Protein 9BNC (pdb70)

Radius of gyration: 14.78 Å; Cα contacts (8 Å, |Δi|>4): 460; chains: 3; bounding box: 31×36×39 Å

Foldseek 3Di:
DDDFEEDEDAAPVVCVVCVVVHDAQYKYFHNPQGWIWGHHPPDIGTDDDDDDDPPD/DDDFEEAEDAAPVVCVVCVVPGDAQYKYAHNPQRWIWGHHPPDIGTDDDDDDDPDDD/DDDEEEDEDQAPVRCVVCVVVHDFQYWYFHNVLRWIWGDDDVDIDTDDDDDDDPDDD

Organism: Homo sapiens (NCBI:txid9606)

B-factor: mean 21.36, std 13.13, range [5.74, 94.98]

Solvent-accessible surface area: 8032 Å² total; per-residue (Å²): 63,40,74,18,10,1,44,24,9,68,54,56,160,48,0,63,53,80,6,128,109,5,68,75,0,61,1,0,2,0,17,95,122,5,23,2,4,0,42,4,149,115,2,6,43,52,6,53,20,87,78,89,59,113,54,37,44,46,82,17,12,1,49,48,13,66,48,78,160,48,0,82,56,84,6,117,125,4,72,65,0,60,1,0,0,2,18,118,52,6,28,1,1,0,35,1,150,94,4,8,40,50,4,62,21,86,79,138,60,113,79,0,174,62,44,83,20,11,1,38,39,15,66,48,102,99,49,0,82,62,51,13,152,97,9,75,74,0,60,0,0,1,0,25,54,133,10,15,2,3,0,10,7,72,103,5,9,49,56,4,58,27,69,77,126,45,109,129,5,72

InterPro domains:
  IPR008160 Collagen triple helix repeat [PF01391] (932-986)
  IPR008160 Collagen triple helix repeat [PF01391] (1045-1089)
  IPR008160 Collagen triple helix repeat [PF01391] (1195-1243)
  IPR010363 Domain of unknown function DUF959, collagen XVIII, N-terminal [PF06121] (13-192)
  IPR010515 Collagenase NC10/endostatin [PF06482] (1581-1750)
  IPR010515 Collagenase NC10/endostatin [cd00247] (1578-1748)
  IPR013320 Concanavalin A-like lectin/glucanase domain superfamily [SSF49899] (456-652)
  IPR016186 C-type lectin-like/link domain superfamily [G3DSA:3.10.100.10] (1574-1754)
  IPR016187 C-type lectin fold [SSF56436] (1578-1749)
  IPR020067 Frizzled domain [PF01392] (340-438)
  IPR020067 Frizzled domain [PS50038] (329-446)
  IPR020067 Frizzled domain [SM00063] (333-448)
  IPR035523 Collagen alpha-1(XVIII) chain, frizzled domain [cd07455] (330-452)
  IPR036790 Frizzled cysteine-rich domain superfamily [G3DSA:1.10.2000.10] (331-447)
  IPR036790 Frizzled cysteine-rich domain superfamily [SSF63501] (332-446)
  IPR045463 Collagen type XV/XVIII, trimerization domain [PF20010] (1445-1493)
  IPR048287 Thrombospondin-like, N-terminal domain [SM00210] (456-644)
  IPR050149 Collagen superfamily [PTHR24023] (251-1126)

GO terms:
  GO:0042802 identical protein binding (F, IPI)
  GO:0005515 protein binding (F, IPI)
  GO:0005576 extracellular region (C, EXP)
  GO:0005581 collagen trimer (C, TAS)
  GO:0009887 animal organ morphogenesis (P, TAS)
  GO:0007601 visual perception (P, TAS)
  GO:0008285 negative regulation of cell population proliferation (P, TAS)
  GO:0005576 extracellular region (C, TAS)
  GO:0005788 endoplasmic reticulum lumen (C, TAS)
  GO:0031012 extracellular matrix (C, TAS)
  GO:0005576 extracellular region (C, HDA)
  GO:0031012 extracellular matrix (C, HDA)
  GO:0071953 elastic fiber (C, TAS)
  GO:0030938 collagen type XVIII trimer (C, TAS)
  GO:0070062 extracellular exosome (C, HDA)

Structure (mmCIF, N/CA/C/O backbone):
data_9BNC
#
_entry.id   9BNC
#
_cell.length_a   38.360
_cell.length_b   58.078
_cell.length_c   67.268
_cell.angle_alpha   90.00
_cell.angle_beta   90.00
_cell.angle_gamma   90.00
#
_symmetry.space_group_name_H-M   'P 21 21 21'
#
loop_
_entity.id
_entity.type
_entity.pdbx_description
1 polymer 'Collagen alpha-1(XVIII) chain'
2 non-polymer 'SULFATE ION'
3 non-polymer DI(HYDROXYETHYL)ETHER
4 water water
#
loop_
_atom_site.group_PDB
_atom_site.id
_atom_site.type_symbol
_atom_site.label_atom_id
_atom_site.label_alt_id
_atom_site.label_comp_id
_atom_site.label_asym_id
_atom_site.label_entity_id
_atom_site.label_seq_id
_atom_site.pdbx_PDB_ins_code
_atom_site.Cartn_x
_atom_site.Cartn_y
_atom_site.Cartn_z
_atom_site.occupancy
_atom_site.B_iso_or_equiv
_atom_site.auth_seq_id
_atom_site.auth_comp_id
_atom_site.auth_asym_id
_atom_site.auth_atom_id
_atom_site.pdbx_PDB_model_num
ATOM 1 N N . GLY A 1 1 ? 24.455 7.984 3.599 1.00 35.13 -2 GLY A N 1
ATOM 2 C CA . GLY A 1 1 ? 23.198 8.223 4.384 1.00 41.80 -2 GLY A CA 1
ATOM 3 C C . GLY A 1 1 ? 23.081 9.636 4.940 1.00 43.52 -2 GLY A C 1
ATOM 4 O O . GLY A 1 1 ? 23.835 10.024 5.829 1.00 37.83 -2 GLY A O 1
ATOM 10 N N . GLY A 1 2 ? 22.128 10.403 4.408 1.00 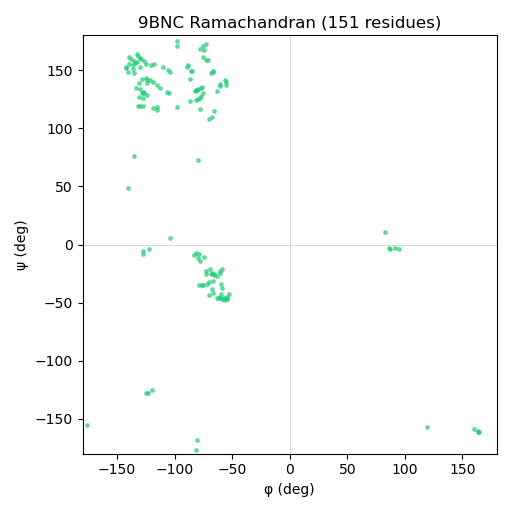22.47 -1 GLY A N 1
ATOM 11 C CA . GLY A 1 2 ? 21.934 11.789 4.794 1.00 14.95 -1 GLY A CA 1
ATOM 12 C C . GLY A 1 2 ? 21.143 11.934 6.075 1.00 13.10 -1 GLY A C 1
ATOM 13 O O . GLY A 1 2 ? 20.786 10.959 6.739 1.00 12.74 -1 GLY A O 1
ATOM 17 N N . SER A 1 3 ? 20.875 13.190 6.435 1.00 11.51 0 SER A N 1
ATOM 18 C CA A SER A 1 3 ? 20.145 13.528 7.651 0.57 11.74 0 SER A CA 1
ATOM 19 C CA B SER A 1 3 ? 20.127 13.505 7.644 0.43 12.15 0 SER A CA 1
ATOM 20 C C . SER A 1 3 ? 18.998 14.464 7.311 1.00 11.59 0 SER A C 1
ATOM 21 O O . SER A 1 3 ? 19.057 15.231 6.337 1.00 11.46 0 SER A O 1
ATOM 36 N N . SER A 1 4 ? 17.950 14.406 8.123 1.00 10.31 1 SER A N 1
ATOM 37 C CA . SER A 1 4 ? 16.810 15.309 7.999 1.00 10.36 1 SER A CA 1
ATOM 38 C C . SER A 1 4 ? 16.617 15.987 9.349 1.00 9.98 1 SER A C 1
ATOM 39 O O . SER A 1 4 ? 17.556 16.553 9.917 1.00 12.40 1 SER A O 1
ATOM 47 N N . GLY A 1 5 ? 15.418 15.950 9.905 1.00 10.55 2 GLY A N 1
ATOM 48 C CA . GLY A 1 5 ? 15.139 16.671 11.137 1.00 11.80 2 GLY A CA 1
ATOM 49 C C . GLY A 1 5 ? 13.637 16.785 11.347 1.00 9.80 2 GLY A C 1
ATOM 50 O O . GLY A 1 5 ? 12.869 16.027 10.764 1.00 9.94 2 GLY A O 1
ATOM 54 N N . VAL A 1 6 ? 13.248 17.733 12.192 1.00 10.42 3 VAL A N 1
ATOM 55 C CA . VAL A 1 6 ? 11.851 17.957 12.589 1.00 8.45 3 VAL A CA 1
ATOM 56 C C . VAL A 1 6 ? 11.542 19.441 12.438 1.00 11.61 3 VAL A C 1
ATOM 57 O O . VAL A 1 6 ? 12.273 20.283 12.971 1.00 11.21 3 VAL A O 1
ATOM 70 N N . ARG A 1 7 ? 10.477 19.753 11.717 1.00 9.75 4 ARG A N 1
ATOM 71 C CA A ARG A 1 7 ? 9.981 21.109 11.553 0.77 9.44 4 ARG A CA 1
ATOM 72 C CA B ARG A 1 7 ? 9.989 21.113 11.563 0.23 9.65 4 ARG A CA 1
ATOM 73 C C . ARG A 1 7 ? 8.744 21.304 12.420 1.00 11.17 4 ARG A C 1
ATOM 74 O O . ARG A 1 7 ? 7.958 20.377 12.593 1.00 12.01 4 ARG A O 1
ATOM 113 N N . LEU A 1 8 ? 8.568 22.520 12.953 1.00 10.98 5 LEU A N 1
ATOM 114 C CA . LEU A 1 8 ? 7.513 22.795 13.916 1.00 11.67 5 LEU A CA 1
ATOM 115 C C . LEU A 1 8 ? 6.660 23.997 13.545 1.00 9.61 5 LEU A C 1
ATOM 116 O O . LEU A 1 8 ? 7.154 25.005 13.026 1.00 12.14 5 LEU A O 1
ATOM 120 N N . TRP A 1 9 ? 5.368 23.872 13.832 1.00 8.84 6 TRP A N 1
ATOM 121 C CA . TRP A 1 9 ? 4.415 24.963 13.767 1.00 8.40 6 TRP A CA 1
ATOM 122 C C . TRP A 1 9 ? 3.520 24.918 14.994 1.00 8.68 6 TRP A C 1
ATOM 123 O O . TRP A 1 9 ? 3.218 23.860 15.526 1.00 10.02 6 TRP A O 1
ATOM 144 N N . ALA A 1 10 ? 3.042 26.102 15.395 1.00 11.87 7 ALA A N 1
ATOM 145 C CA . ALA A 1 10 ? 2.138 26.170 16.525 1.00 10.32 7 ALA A CA 1
ATOM 146 C C . ALA A 1 10 ? 0.722 25.775 16.146 1.00 11.60 7 ALA A C 1
ATOM 147 O O . ALA A 1 10 ? 0.017 25.179 16.951 1.00 13.78 7 ALA A O 1
ATOM 154 N N . THR A 1 11 ? 0.293 26.100 14.939 1.00 10.73 8 THR A N 1
ATOM 155 C CA . THR A 1 11 ? -1.075 25.890 14.533 1.00 10.66 8 THR A CA 1
ATOM 156 C C . THR A 1 11 ? -1.121 25.171 13.198 1.00 9.46 8 THR A C 1
ATOM 157 O O . THR A 1 11 ? -0.189 25.241 12.394 1.00 9.87 8 THR A O 1
ATOM 168 N N . ARG A 1 12 ? -2.212 24.448 13.012 1.00 8.14 9 ARG A N 1
ATOM 169 C CA A ARG A 1 12 ? -2.477 23.803 11.730 0.59 7.46 9 ARG A CA 1
ATOM 170 C CA B ARG A 1 12 ? -2.463 23.801 11.730 0.41 7.34 9 ARG A CA 1
ATOM 171 C C . ARG A 1 12 ? -2.592 24.827 10.610 1.00 9.54 9 ARG A C 1
ATOM 172 O O . ARG A 1 12 ? -2.105 24.601 9.492 1.00 10.28 9 ARG A O 1
ATOM 213 N N . GLN A 1 13 ? -3.244 25.958 10.884 1.00 10.71 10 GLN A N 1
ATOM 214 C CA . GLN A 1 13 ? -3.424 27.030 9.907 1.00 12.54 10 GLN A CA 1
ATOM 215 C C . GLN A 1 13 ? -2.089 27.489 9.348 1.00 10.51 10 GLN A C 1
ATOM 216 O O . GLN A 1 13 ? -1.910 27.570 8.124 1.00 14.51 10 GLN A O 1
ATOM 230 N N . ALA A 1 14 ? -1.119 27.717 10.229 1.00 10.23 11 ALA A N 1
ATOM 231 C CA . ALA A 1 14 ? 0.196 28.157 9.786 1.00 11.13 11 ALA A CA 1
ATOM 232 C C . ALA A 1 14 ? 0.937 27.049 9.053 1.00 9.43 11 ALA A C 1
ATOM 233 O O . ALA A 1 14 ? 1.548 27.297 8.007 1.00 11.11 11 ALA A O 1
ATOM 240 N N . MET A 1 15 ? 0.885 25.832 9.583 1.00 8.10 12 MET A N 1
ATOM 241 C CA . MET A 1 15 ? 1.539 24.703 8.936 1.00 8.30 12 MET A CA 1
ATOM 242 C C . MET A 1 15 ? 1.083 24.536 7.492 1.00 8.36 12 MET A C 1
ATOM 243 O O . MET A 1 15 ? 1.907 24.309 6.598 1.00 8.72 12 MET A O 1
ATOM 257 N N . LEU A 1 16 ? -0.218 24.618 7.238 1.00 8.71 13 LEU A N 1
ATOM 258 C CA . LEU A 1 16 ? -0.721 24.309 5.905 1.00 10.17 13 LEU A CA 1
ATOM 259 C C . LEU A 1 16 ? -0.242 25.302 4.879 1.00 11.71 13 LEU A C 1
ATOM 260 O O . LEU A 1 16 ? -0.130 24.946 3.698 1.00 13.78 13 LEU A O 1
ATOM 276 N N . GLY A 1 17 ? 0.075 26.528 5.286 1.00 10.03 14 GLY A N 1
ATOM 277 C CA . GLY A 1 17 ? 0.580 27.521 4.351 1.00 12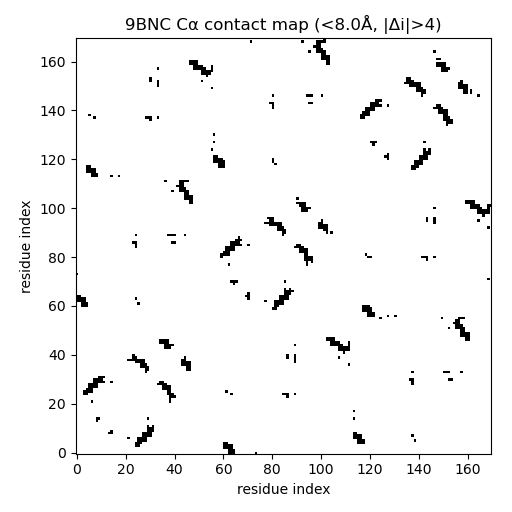.69 14 GLY A CA 1
ATOM 278 C C . GLY A 1 17 ? 2.032 27.362 3.988 1.00 12.27 14 GLY A C 1
ATOM 279 O O . GLY A 1 17 ? 2.469 27.931 2.975 1.00 14.59 14 GLY A O 1
ATOM 283 N N . GLN A 1 18 ? 2.778 26.545 4.749 1.00 9.75 15 GLN A N 1
ATOM 284 C CA . GLN A 1 18 ? 4.217 26.435 4.579 1.00 11.31 15 GLN A CA 1
ATOM 285 C C . GLN A 1 18 ? 4.711 25.008 4.409 1.00 10.52 15 GLN A C 1
ATOM 286 O O . GLN A 1 18 ? 5.907 24.800 4.126 1.00 10.93 15 GLN A O 1
ATOM 300 N N . VAL A 1 19 ? 3.849 24.010 4.540 1.00 10.47 16 VAL A N 1
ATOM 301 C CA . VAL A 1 19 ? 4.333 22.637 4.631 1.00 12.21 16 VAL A CA 1
ATOM 302 C C . VAL A 1 19 ? 4.912 22.167 3.311 1.00 11.47 16 VAL A C 1
ATOM 303 O O . VAL A 1 19 ? 5.705 21.221 3.308 1.00 11.84 16 VAL A O 1
ATOM 316 N N . HIS A 1 20 ? 4.551 22.807 2.204 1.00 12.18 17 HIS A N 1
ATOM 317 C CA . HIS A 1 20 ? 5.125 22.508 0.897 1.00 15.03 17 HIS A CA 1
ATOM 318 C C . HIS A 1 20 ? 6.638 22.701 0.884 1.00 16.23 17 HIS A C 1
ATOM 319 O O . HIS A 1 20 ? 7.323 22.186 -0.017 1.00 20.69 17 HIS A O 1
ATOM 333 N N . GLU A 1 21 ? 7.174 23.468 1.795 1.00 13.84 18 GLU A N 1
ATOM 334 C CA . GLU A 1 21 ? 8.614 23.689 1.814 1.00 14.92 18 GLU A CA 1
ATOM 335 C C . GLU A 1 21 ? 9.371 22.570 2.519 1.00 11.87 18 GLU A C 1
ATOM 336 O O . GLU A 1 21 ? 10.600 22.522 2.420 1.00 15.07 18 GLU A O 1
ATOM 348 N N . VAL A 1 22 ? 8.699 21.645 3.170 1.00 9.83 19 VAL A N 1
ATOM 349 C CA . VAL A 1 22 ? 9.396 20.666 4.007 1.00 9.64 19 VAL A CA 1
ATOM 350 C C . VAL A 1 22 ? 10.023 19.609 3.107 1.00 9.15 19 VAL A C 1
ATOM 351 O O . VAL A 1 22 ? 9.306 19.009 2.284 1.00 10.14 19 VAL A O 1
ATOM 364 N N . PRO A 1 23 ? 11.322 19.328 3.247 1.00 7.69 20 PRO A N 1
ATOM 365 C CA . PRO A 1 23 ? 11.937 18.309 2.393 1.00 8.58 20 PRO A CA 1
ATOM 366 C C . PRO A 1 23 ? 11.518 16.892 2.755 1.00 8.58 20 PRO A C 1
ATOM 367 O O . PRO A 1 23 ? 11.063 16.587 3.862 1.00 8.72 20 PRO A O 1
ATOM 378 N N . GLU A 1 24 ? 11.685 16.006 1.782 1.00 10.26 21 GLU A N 1
ATOM 379 C CA . GLU A 1 24 ? 11.395 14.600 1.980 1.00 8.52 21 GLU A CA 1
ATOM 380 C C . GLU A 1 24 ? 12.177 14.047 3.162 1.00 8.81 21 GLU A C 1
ATOM 381 O O . GLU A 1 24 ? 13.368 14.316 3.336 1.00 8.32 21 GLU A O 1
ATOM 393 N N . GLY A 1 25 ? 11.518 13.242 3.969 1.00 7.77 22 GLY A N 1
ATOM 394 C CA . GLY A 1 25 ? 12.153 12.591 5.086 1.00 7.46 22 GLY A CA 1
ATOM 395 C C . GLY A 1 25 ? 12.192 13.388 6.371 1.00 8.03 22 GLY A C 1
ATOM 396 O O . GLY A 1 25 ? 12.679 12.876 7.381 1.00 10.05 22 GLY A O 1
ATOM 400 N N . TRP A 1 26 ? 11.713 14.631 6.353 1.00 8.71 23 TRP A N 1
ATOM 401 C CA . TRP A 1 26 ? 11.589 15.418 7.565 1.00 9.40 23 TRP A CA 1
ATOM 402 C C . TRP A 1 26 ? 10.281 15.112 8.262 1.00 7.70 23 TRP A C 1
ATOM 403 O O . TRP A 1 26 ? 9.266 14.791 7.636 1.00 9.11 23 TRP A O 1
ATOM 424 N N . LEU A 1 27 ? 10.317 15.233 9.568 1.00 7.68 24 LEU A N 1
ATOM 425 C CA . LEU A 1 27 ? 9.125 15.184 10.415 1.00 7.73 24 LEU A CA 1
ATOM 426 C C . LEU A 1 27 ? 8.535 16.584 10.563 1.00 8.38 24 LEU A C 1
ATOM 427 O O . LEU A 1 27 ? 9.230 17.600 10.435 1.00 9.28 24 LEU A O 1
ATOM 443 N N . ILE A 1 28 ? 7.223 16.614 10.824 1.00 8.57 25 ILE A N 1
ATOM 444 C CA . ILE A 1 28 ? 6.389 17.817 10.917 1.00 8.00 25 ILE A CA 1
ATOM 445 C C . ILE A 1 28 ? 5.571 17.721 12.186 1.00 6.98 25 ILE A C 1
ATOM 446 O O . ILE A 1 28 ? 4.795 16.777 12.362 1.00 9.17 25 ILE A O 1
ATOM 462 N N . PHE A 1 29 ? 5.763 18.682 13.081 1.00 9.23 26 PHE A N 1
ATOM 463 C CA . PHE A 1 29 ? 5.010 18.747 14.326 1.00 7.45 26 PHE A CA 1
ATOM 464 C C . PHE A 1 29 ? 4.102 19.950 14.329 1.00 8.73 26 PHE A C 1
ATOM 465 O O . PHE A 1 29 ? 4.521 21.043 13.979 1.00 9.45 26 PHE A O 1
ATOM 482 N N . VAL A 1 30 ? 2.864 19.729 14.739 1.00 9.16 27 VAL A N 1
ATOM 483 C CA . VAL A 1 30 ? 1.884 20.794 14.907 1.00 9.32 27 VAL A CA 1
ATOM 484 C C . VAL A 1 30 ? 1.473 20.816 16.371 1.00 8.68 27 VAL A C 1
ATOM 485 O O . VAL A 1 30 ? 0.896 19.844 16.864 1.00 10.90 27 VAL A O 1
ATOM 498 N N . ALA A 1 31 ? 1.758 21.929 17.054 1.00 10.64 28 ALA A N 1
ATOM 499 C CA . ALA A 1 31 ? 1.646 21.960 18.511 1.00 12.07 28 ALA A CA 1
ATOM 500 C C . ALA A 1 31 ? 0.214 21.943 19.045 1.00 12.26 28 ALA A C 1
ATOM 501 O O . ALA A 1 31 ? -0.047 21.314 20.070 1.00 15.48 28 ALA A O 1
ATOM 508 N N . GLU A 1 32 ? -0.740 22.568 18.350 1.00 12.08 29 GLU A N 1
ATOM 509 C CA . GLU A 1 32 ? -2.041 22.798 18.983 1.00 11.91 29 GLU A CA 1
ATOM 510 C C . GLU A 1 32 ? -2.717 21.511 19.431 1.00 17.96 29 GLU A C 1
ATOM 511 O O . GLU A 1 32 ? -3.351 21.484 20.500 1.00 19.64 29 GLU A O 1
ATOM 523 N N . GLN A 1 33 ? -2.596 20.429 18.663 1.00 15.44 30 GLN A N 1
ATOM 524 C CA . GLN A 1 33 ? -3.158 19.141 19.059 1.00 20.07 30 GLN A CA 1
ATOM 525 C C . GLN A 1 33 ? -2.082 18.065 19.127 1.00 14.54 30 GLN A C 1
ATOM 526 O O . GLN A 1 33 ? -2.398 16.869 19.075 1.00 20.25 30 GLN A O 1
ATOM 540 N N A CYS A 1 34 ? -0.818 18.498 19.208 0.51 16.33 31 CYS A N 1
ATOM 541 N N B CYS A 1 34 ? -0.824 18.447 19.269 0.49 16.42 31 CYS A N 1
ATOM 542 C CA A CYS A 1 34 ? 0.365 17.653 19.410 0.51 14.98 31 CYS A CA 1
ATOM 543 C CA B CYS A 1 34 ? 0.249 17.475 19.406 0.49 12.98 31 CYS A CA 1
ATOM 544 C C A CYS A 1 34 ? 0.416 16.498 18.403 0.51 14.04 31 CYS A C 1
ATOM 545 C C B CYS A 1 34 ? 0.151 16.408 18.320 0.49 14.94 31 CYS A C 1
ATOM 546 O O A CYS A 1 34 ? 0.528 15.329 18.773 0.51 13.20 31 CYS A O 1
ATOM 547 O O B CYS A 1 34 ? -0.167 15.239 18.549 0.49 14.22 31 CYS A O 1
ATOM 560 N N . GLU A 1 35 ? 0.355 16.860 17.104 1.00 12.28 32 GLU A N 1
ATOM 561 C CA . GLU A 1 35 ? 0.370 15.928 15.989 1.00 13.02 32 GLU A CA 1
ATOM 562 C C . GLU A 1 35 ? 1.734 15.889 15.317 1.00 10.43 32 GLU A C 1
ATOM 563 O O . GLU A 1 35 ? 2.458 16.892 15.259 1.00 11.56 32 GLU A O 1
ATOM 575 N N . LEU A 1 36 ? 2.069 14.719 14.796 1.00 8.78 33 LEU A N 1
ATOM 576 C CA . LEU A 1 36 ? 3.345 14.475 14.142 1.00 8.62 33 LEU A CA 1
ATOM 577 C C . LEU A 1 36 ? 3.116 13.753 12.831 1.00 7.22 33 LEU A C 1
ATOM 578 O O . LEU A 1 36 ? 2.369 12.765 12.773 1.00 8.93 33 LEU A O 1
ATOM 594 N N . TYR A 1 37 ? 3.802 14.214 11.777 1.00 7.73 34 TYR A N 1
ATOM 595 C CA . TYR A 1 37 ? 3.757 13.602 10.470 1.00 6.31 34 TYR A CA 1
ATOM 596 C C . TYR A 1 37 ? 5.166 13.437 9.940 1.00 8.22 34 TYR A C 1
ATOM 597 O O . TYR A 1 37 ? 6.116 14.059 10.438 1.00 9.28 34 TYR A O 1
ATOM 615 N N . VAL A 1 38 ? 5.314 12.615 8.917 1.00 8.58 35 VAL A N 1
ATOM 616 C CA . VAL A 1 38 ? 6.549 12.547 8.143 1.00 7.51 35 VAL A CA 1
ATOM 617 C C . VAL A 1 38 ? 6.246 12.849 6.688 1.00 8.36 35 VAL A C 1
ATOM 618 O O . VAL A 1 38 ? 5.203 12.465 6.160 1.00 8.26 35 VAL A O 1
ATOM 631 N N . ARG A 1 39 ? 7.151 13.579 6.044 1.00 7.64 36 ARG A N 1
ATOM 632 C CA A ARG A 1 39 ? 7.048 13.930 4.636 0.48 8.64 36 ARG A CA 1
ATOM 633 C CA B ARG A 1 39 ? 6.992 13.907 4.632 0.52 8.64 36 ARG A CA 1
ATOM 634 C C . ARG A 1 39 ? 7.584 12.812 3.751 1.00 8.18 36 ARG A C 1
ATOM 635 O O . ARG A 1 39 ? 8.767 12.454 3.855 1.00 9.78 36 ARG A O 1
ATOM 676 N N . CYS A 1 40 ? 6.750 12.296 2.864 1.00 8.90 37 CYS A N 1
ATOM 677 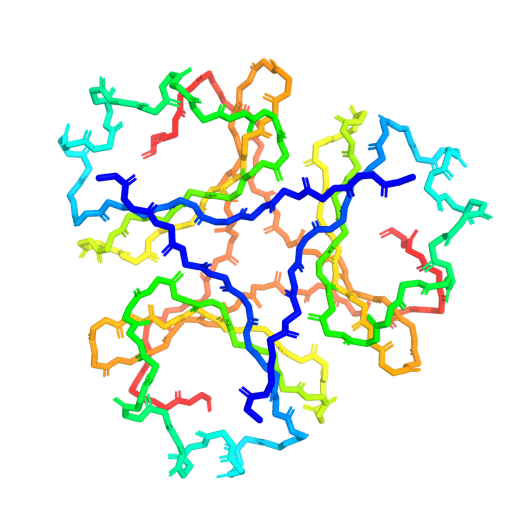C CA . CYS A 1 40 ? 7.138 11.303 1.867 1.00 9.81 37 CYS A CA 1
ATOM 678 C C . CYS A 1 40 ? 7.412 11.978 0.535 1.00 9.00 37 CYS A C 1
ATOM 679 O O . CYS A 1 40 ? 7.157 13.157 0.354 1.00 10.76 37 CYS A O 1
ATOM 686 N N . GLN A 1 41 ? 7.871 11.175 -0.425 1.00 10.02 38 GLN A N 1
ATOM 687 C CA . GLN A 1 41 ? 8.137 11.668 -1.775 1.00 11.32 38 GLN A CA 1
ATOM 688 C C . GLN A 1 41 ? 6.938 12.399 -2.373 1.00 11.40 38 GLN A C 1
ATOM 689 O O . GLN A 1 41 ? 7.093 13.461 -2.985 1.00 15.50 38 GLN A O 1
ATOM 703 N N . ASN A 1 42 ? 5.736 11.858 -2.195 1.00 12.26 39 ASN A N 1
ATOM 704 C CA . ASN A 1 42 ? 4.530 12.474 -2.772 1.00 10.79 39 ASN A CA 1
ATOM 705 C C . ASN A 1 42 ? 3.357 12.402 -1.807 1.00 12.52 39 ASN A C 1
ATOM 706 O O . ASN A 1 42 ? 2.246 12.018 -2.173 1.00 15.25 39 ASN A O 1
ATOM 717 N N . GLY A 1 43 ? 3.587 12.786 -0.569 1.00 12.26 40 GLY A N 1
ATOM 718 C CA . GLY A 1 43 ? 2.512 12.872 0.399 1.00 9.59 40 GLY A CA 1
ATOM 719 C C . GLY A 1 43 ? 3.079 12.857 1.798 1.00 8.64 40 GLY A C 1
ATOM 720 O O . GLY A 1 43 ? 4.220 13.252 2.019 1.00 9.79 40 GLY A O 1
ATOM 724 N N . PHE A 1 44 ? 2.221 12.490 2.737 1.00 7.41 41 PHE A N 1
ATOM 725 C CA . PHE A 1 44 ? 2.488 12.621 4.151 1.00 6.96 41 PHE A CA 1
ATOM 726 C C . PHE A 1 44 ? 1.956 11.388 4.852 1.00 7.76 41 PHE A C 1
ATOM 727 O O . PHE A 1 44 ? 0.910 10.852 4.455 1.00 7.90 41 PHE A O 1
ATOM 744 N N . ARG A 1 45 ? 2.604 10.983 5.951 1.00 7.31 42 ARG A N 1
ATOM 745 C CA . ARG A 1 45 ? 2.081 9.925 6.820 1.00 7.48 42 ARG A CA 1
ATOM 746 C C . ARG A 1 45 ? 2.016 10.417 8.248 1.00 8.23 42 ARG A C 1
ATOM 747 O O . ARG A 1 45 ? 3.000 10.966 8.758 1.00 8.66 42 ARG A O 1
ATOM 768 N N . LYS A 1 46 ? 0.889 10.234 8.902 1.00 6.92 43 LYS A N 1
ATOM 769 C CA . LYS A 1 46 ? 0.711 10.637 10.281 1.00 7.41 43 LYS A CA 1
ATOM 770 C C . LYS A 1 46 ? 1.280 9.592 11.227 1.00 7.35 43 LYS A C 1
ATOM 771 O O . LYS A 1 46 ? 1.020 8.399 11.069 1.00 9.53 43 LYS A O 1
ATOM 790 N N . VAL A 1 47 ? 2.066 10.029 12.191 1.00 7.75 44 VAL A N 1
ATOM 791 C CA . VAL A 1 47 ? 2.616 9.139 13.208 1.00 8.16 44 VAL A CA 1
ATOM 792 C C . VAL A 1 47 ? 1.521 8.830 14.216 1.00 10.09 44 VAL A C 1
ATOM 793 O O . VAL A 1 47 ? 0.808 9.727 14.679 1.00 10.83 44 VAL A O 1
ATOM 806 N N . GLN A 1 48 ? 1.390 7.564 14.569 1.00 9.35 45 GLN A N 1
ATOM 807 C CA . GLN A 1 48 ? 0.409 7.137 15.557 1.00 9.07 45 GLN A CA 1
ATOM 808 C C . GLN A 1 48 ? 0.934 7.368 16.965 1.00 10.23 45 GLN A C 1
ATOM 809 O O . GLN A 1 48 ? 2.039 6.931 17.303 1.00 10.51 45 GLN A O 1
ATOM 823 N N . LEU A 1 49 ? 0.158 8.112 17.754 1.00 12.14 46 LEU A N 1
ATOM 824 C CA . LEU A 1 49 ? 0.529 8.552 19.089 1.00 11.59 46 LEU A CA 1
ATOM 825 C C . LEU A 1 49 ? -0.526 8.116 20.088 1.00 18.75 46 LEU A C 1
ATOM 826 O O . LEU A 1 49 ? -1.724 8.091 19.763 1.00 21.07 46 LEU A O 1
ATOM 842 N N . GLU A 1 50 ? -0.088 7.749 21.286 1.00 16.51 47 GLU A N 1
ATOM 843 C CA . GLU A 1 50 ? -1.013 7.523 22.399 1.00 18.73 47 GLU A CA 1
ATOM 844 C C . GLU A 1 50 ? -1.500 8.864 22.939 1.00 18.44 47 GLU A C 1
ATOM 845 O O . GLU A 1 50 ? -1.003 9.938 22.592 1.00 20.08 47 GLU A O 1
ATOM 857 N N . ALA A 1 51 ? -2.491 8.804 23.834 1.00 22.25 48 ALA A N 1
ATOM 858 C CA . ALA A 1 51 ? -3.101 10.013 24.353 1.00 28.89 48 ALA A CA 1
ATOM 859 C C . ALA A 1 51 ? -2.112 10.805 25.203 1.00 20.47 48 ALA A C 1
ATOM 860 O O . ALA A 1 51 ? -1.231 10.242 25.861 1.00 21.33 48 ALA A O 1
ATOM 867 N N . ARG A 1 52 ? -2.277 12.121 25.188 1.00 20.98 49 ARG A N 1
ATOM 868 C CA . ARG A 1 52 ? -1.413 13.013 25.944 1.00 22.17 49 ARG A CA 1
ATOM 869 C C . ARG A 1 52 ? -1.487 12.716 27.438 1.00 26.31 49 ARG A C 1
ATOM 870 O O . ARG A 1 52 ? -2.565 12.486 27.994 1.00 26.30 49 ARG A O 1
ATOM 882 N N . THR A 1 53 ? -0.322 12.699 28.088 1.00 23.67 50 THR A N 1
ATOM 883 C CA . THR A 1 53 ? -0.222 12.514 29.530 1.00 27.57 50 THR A CA 1
ATOM 884 C C . THR A 1 53 ? 0.780 13.508 30.097 1.00 41.53 50 THR A C 1
ATOM 885 O O . THR A 1 53 ? 1.677 13.968 29.376 1.00 32.91 50 THR A O 1
ATOM 896 N N . PRO A 1 54 ? 0.653 13.863 31.378 1.00 30.69 51 PRO A N 1
ATOM 897 C CA . PRO A 1 54 ? 1.638 14.779 31.975 1.00 31.77 51 PRO A CA 1
ATOM 898 C C . PRO A 1 54 ? 2.990 14.123 32.223 1.00 20.71 51 PRO A C 1
ATOM 899 O O . PRO A 1 54 ? 4.006 14.825 32.266 1.00 30.10 51 PRO A O 1
ATOM 910 N N . LEU A 1 55 ? 3.024 12.809 32.398 1.00 36.34 52 LEU A N 1
ATOM 911 C CA . LEU A 1 55 ? 4.227 12.041 32.671 1.00 48.02 52 LEU A CA 1
ATOM 912 C C . LEU A 1 55 ? 4.338 10.922 31.651 1.00 49.06 52 LEU A C 1
ATOM 913 O O . LEU A 1 55 ? 3.336 10.507 31.060 1.00 45.66 52 LEU A O 1
ATOM 917 N N . PRO A 1 56 ? 5.552 10.396 31.429 1.00 59.95 53 PRO A N 1
ATOM 918 C CA . PRO A 1 56 ? 5.743 9.340 30.430 1.00 56.92 53 PRO A CA 1
ATOM 919 C C . PRO A 1 56 ? 5.194 7.984 30.867 1.00 36.90 53 PRO A C 1
ATOM 920 O O . PRO A 1 56 ? 5.423 7.584 32.009 1.00 39.44 53 PRO A O 1
ATOM 923 N N . GLY B 1 1 ? 20.875 13.887 28.050 1.00 29.37 -2 GLY B N 1
ATOM 924 C CA . GLY B 1 1 ? 20.141 15.024 27.425 1.00 45.82 -2 GLY B CA 1
ATOM 925 C C . GLY B 1 1 ? 20.717 15.434 26.082 1.00 47.01 -2 GLY B C 1
ATOM 926 O O . GLY B 1 1 ? 20.412 16.510 25.565 1.00 51.52 -2 GLY B O 1
ATOM 932 N N . GLY B 1 2 ? 21.541 14.561 25.504 1.00 21.13 -1 GLY B N 1
ATOM 933 C CA . GLY B 1 2 ? 22.178 14.864 24.240 1.00 21.95 -1 GLY B CA 1
ATOM 934 C C . GLY B 1 2 ? 21.221 14.673 23.090 1.00 20.67 -1 GLY B C 1
ATOM 935 O O . GLY B 1 2 ? 20.142 14.101 23.212 1.00 33.33 -1 GLY B O 1
ATOM 939 N N . SER B 1 3 ? 21.625 15.158 21.932 1.00 19.34 0 SER B N 1
ATOM 940 C CA . SER B 1 3 ? 20.716 15.190 20.795 1.00 18.84 0 SER B CA 1
ATOM 941 C C . SER B 1 3 ? 21.099 14.099 19.806 1.00 17.54 0 SER B C 1
ATOM 942 O O . SER B 1 3 ? 22.263 13.707 19.701 1.00 18.62 0 SER B O 1
ATOM 950 N N . SER B 1 4 ? 20.107 13.600 19.088 1.00 12.93 1 SER B N 1
ATOM 951 C CA . SER B 1 4 ? 20.342 12.679 17.988 1.00 11.98 1 SER B CA 1
ATOM 952 C C . SER B 1 4 ? 19.795 13.361 16.746 1.00 11.84 1 SER B C 1
ATOM 953 O O . SER B 1 4 ? 20.160 14.503 16.447 1.00 14.21 1 SER B O 1
ATOM 961 N N . GLY B 1 5 ? 18.908 12.706 16.023 1.00 12.61 2 GLY B N 1
ATOM 962 C CA . GLY B 1 5 ? 18.431 13.260 14.766 1.00 10.93 2 GLY B CA 1
ATOM 963 C C . GLY B 1 5 ? 17.755 12.165 13.970 1.00 11.86 2 GLY B C 1
ATOM 964 O O . GLY B 1 5 ? 17.338 11.142 14.524 1.00 10.77 2 GLY B O 1
ATOM 968 N N . VAL B 1 6 ? 17.638 12.407 12.680 1.00 9.91 3 VAL B N 1
ATOM 969 C CA . VAL B 1 6 ? 16.989 11.511 11.737 1.00 10.16 3 VAL B CA 1
ATOM 970 C C . VAL B 1 6 ? 17.939 11.254 10.579 1.00 9.44 3 VAL B C 1
ATOM 971 O O . VAL B 1 6 ? 18.417 12.222 9.958 1.00 11.54 3 VAL B O 1
ATOM 984 N N . ARG B 1 7 ? 18.201 9.997 10.281 1.00 9.64 4 ARG B N 1
ATOM 985 C CA . ARG B 1 7 ? 19.008 9.568 9.144 1.00 10.89 4 ARG B CA 1
ATOM 986 C C . ARG B 1 7 ? 18.081 9.036 8.068 1.00 13.14 4 ARG B C 1
ATOM 987 O O . ARG B 1 7 ? 17.046 8.451 8.374 1.00 14.94 4 ARG B O 1
ATOM 1008 N N . LEU B 1 8 ? 18.467 9.198 6.814 1.00 10.56 5 LEU B N 1
ATOM 1009 C CA . LEU B 1 8 ? 17.607 8.759 5.730 1.00 8.73 5 LEU B CA 1
ATOM 1010 C C . LEU B 1 8 ? 18.349 8.007 4.636 1.00 8.24 5 LEU B C 1
ATOM 1011 O O . LEU B 1 8 ? 19.518 8.280 4.330 1.00 10.98 5 LEU B O 1
ATOM 1027 N N . TRP B 1 9 ? 17.647 7.059 4.026 1.00 7.50 6 TRP B N 1
ATOM 1028 C CA . TRP B 1 9 ? 18.087 6.329 2.853 1.00 9.20 6 TRP B CA 1
ATOM 1029 C C . TRP B 1 9 ? 16.946 6.256 1.849 1.00 10.13 6 TRP B C 1
ATOM 1030 O O . TRP B 1 9 ? 15.783 6.261 2.208 1.00 9.12 6 TRP B O 1
ATOM 1051 N N . ALA B 1 10 ? 17.289 6.083 0.571 1.00 9.61 7 ALA B N 1
ATOM 1052 C CA . ALA B 1 10 ? 16.293 6.048 -0.470 1.00 9.31 7 ALA B CA 1
ATOM 1053 C C . ALA B 1 10 ? 15.517 4.739 -0.516 1.00 10.37 7 ALA B C 1
ATOM 1054 O O . ALA B 1 10 ? 14.326 4.725 -0.833 1.00 11.40 7 ALA B O 1
ATOM 1061 N N . THR B 1 11 ? 16.179 3.618 -0.215 1.00 10.91 8 THR B N 1
ATOM 1062 C CA . THR B 1 11 ? 15.558 2.314 -0.385 1.00 10.92 8 THR B CA 1
ATOM 1063 C C . THR B 1 11 ? 15.903 1.440 0.811 1.00 9.96 8 THR B C 1
ATOM 1064 O O . THR B 1 11 ? 16.890 1.658 1.521 1.00 9.55 8 THR B O 1
ATOM 1075 N N . ARG B 1 12 ? 15.084 0.401 1.003 1.00 10.85 9 ARG B N 1
ATOM 1076 C CA . ARG B 1 12 ? 15.329 -0.564 2.062 1.00 15.04 9 ARG B CA 1
ATOM 1077 C C . ARG B 1 12 ? 16.666 -1.250 1.864 1.00 14.77 9 ARG B C 1
ATOM 1078 O O . ARG B 1 12 ? 17.432 -1.427 2.826 1.00 16.13 9 ARG B O 1
ATOM 1099 N N . GLN B 1 13 ? 16.946 -1.668 0.629 1.00 16.68 10 GLN B N 1
ATOM 1100 C CA . GLN B 1 13 ? 18.210 -2.320 0.317 1.00 23.17 10 GLN B CA 1
ATOM 1101 C C . GLN B 1 13 ? 19.378 -1.461 0.744 1.00 20.76 10 GLN B C 1
ATOM 1102 O O . GLN B 1 13 ? 20.293 -1.927 1.426 1.00 22.91 10 GLN B O 1
ATOM 1116 N N . ALA B 1 14 ? 19.325 -0.170 0.397 1.00 16.88 11 ALA B N 1
ATOM 1117 C CA . ALA B 1 14 ? 20.421 0.727 0.742 1.00 16.07 11 ALA B CA 1
ATOM 1118 C C . ALA B 1 14 ? 20.555 0.841 2.251 1.00 15.90 11 ALA B C 1
ATOM 1119 O O . ALA B 1 14 ? 21.657 0.748 2.804 1.00 17.60 11 ALA B O 1
ATOM 1126 N N . MET B 1 15 ? 19.430 1.036 2.940 1.00 13.27 12 MET B N 1
ATOM 1127 C CA . MET B 1 15 ? 19.435 1.146 4.389 1.00 13.66 12 MET B CA 1
ATOM 1128 C C . MET B 1 15 ? 20.019 -0.094 5.064 1.00 16.94 12 MET B C 1
ATOM 1129 O O . MET B 1 15 ? 20.849 0.015 5.972 1.00 15.03 12 MET B O 1
ATOM 1143 N N . LEU B 1 16 ? 19.594 -1.281 4.647 1.00 17.19 13 LEU B N 1
ATOM 1144 C CA . LEU B 1 16 ? 19.948 -2.488 5.403 1.00 15.48 13 LEU B CA 1
ATOM 1145 C C . LEU B 1 16 ? 21.446 -2.733 5.426 1.00 25.62 13 LEU B C 1
ATOM 1146 O O . LEU B 1 16 ? 21.952 -3.354 6.369 1.00 27.77 13 LEU B O 1
ATOM 1162 N N . GLY B 1 17 ? 22.169 -2.272 4.415 1.00 19.47 14 GLY B N 1
ATOM 1163 C CA . GLY B 1 17 ? 23.616 -2.416 4.363 1.00 26.08 14 GLY B CA 1
ATOM 1164 C C . GLY B 1 17 ? 24.419 -1.434 5.193 1.00 24.51 14 GLY B C 1
ATOM 1165 O O . GLY B 1 17 ? 25.642 -1.588 5.294 1.00 25.48 14 GLY B O 1
ATOM 1169 N N . GLN B 1 18 ? 23.794 -0.380 5.711 1.00 16.64 15 GLN B N 1
ATOM 1170 C CA . GLN B 1 18 ? 24.514 0.634 6.467 1.00 18.36 15 GLN B CA 1
ATOM 1171 C C . GLN B 1 18 ? 23.910 0.930 7.834 1.00 13.31 15 GLN B C 1
ATOM 1172 O O . GLN B 1 18 ? 24.540 1.624 8.644 1.00 15.43 15 GLN B O 1
ATOM 1186 N N . VAL B 1 19 ? 22.732 0.389 8.139 1.00 13.56 16 VAL B N 1
ATOM 1187 C CA . VAL B 1 19 ? 21.957 0.882 9.270 1.00 16.09 16 VAL B CA 1
ATOM 1188 C C . VAL B 1 19 ? 22.550 0.494 10.606 1.00 16.51 16 VAL B C 1
ATOM 1189 O O . VAL B 1 19 ? 22.281 1.157 11.610 1.00 16.51 16 VAL B O 1
ATOM 1202 N N . HIS B 1 20 ? 23.358 -0.565 10.649 1.00 15.54 17 HIS B N 1
ATOM 1203 C CA . HIS B 1 20 ? 23.995 -0.980 11.890 1.00 17.02 17 HIS B CA 1
ATOM 1204 C C . HIS B 1 20 ? 24.896 0.088 12.471 1.00 19.57 17 HIS B C 1
ATOM 1205 O O . HIS B 1 20 ? 25.111 0.099 13.693 1.00 21.35 17 HIS B O 1
ATOM 1219 N N . GLU B 1 21 ? 25.398 1.002 11.634 1.00 16.37 18 GLU B N 1
ATOM 1220 C CA . GLU B 1 21 ? 26.266 2.086 12.053 1.00 19.04 18 GLU B CA 1
ATOM 1221 C C . GLU B 1 21 ? 25.506 3.240 12.700 1.00 16.03 18 GLU B C 1
ATOM 1222 O O . GLU B 1 21 ? 26.135 4.138 13.264 1.00 19.84 18 GLU B O 1
ATOM 1234 N N . VAL B 1 22 ? 24.184 3.232 12.679 1.00 13.94 19 VAL B N 1
ATOM 1235 C CA . VAL B 1 22 ? 23.418 4.337 13.254 1.00 12.94 19 VAL B CA 1
ATOM 1236 C C . VAL B 1 22 ? 23.468 4.219 14.777 1.00 14.27 19 VAL B C 1
ATOM 1237 O O . VAL B 1 22 ? 23.218 3.123 15.310 1.00 15.31 19 VAL B O 1
ATOM 1250 N N . PRO B 1 23 ? 23.800 5.288 15.497 1.00 13.29 20 PRO B N 1
ATOM 1251 C CA . PRO B 1 23 ? 23.852 5.199 16.956 1.00 14.30 20 PRO B CA 1
ATOM 1252 C C . PRO B 1 23 ? 22.470 5.074 17.579 1.00 15.41 20 PRO B C 1
ATOM 1253 O O . PRO B 1 23 ? 21.438 5.449 17.009 1.00 13.34 20 PRO B O 1
ATOM 1264 N N . GLU B 1 24 ? 22.457 4.559 18.796 1.00 15.43 21 GLU B N 1
ATOM 1265 C CA . GLU B 1 24 ? 21.221 4.443 19.556 1.00 16.21 21 GLU B CA 1
ATOM 1266 C C . GLU B 1 24 ? 20.535 5.798 19.675 1.00 13.91 21 GLU B C 1
ATOM 1267 O O . GLU B 1 24 ? 21.166 6.844 19.873 1.00 14.43 21 GLU B O 1
ATOM 1279 N N . GLY B 1 25 ? 19.208 5.774 19.544 1.00 11.34 22 GLY B N 1
ATOM 1280 C CA . GLY B 1 25 ? 18.394 6.953 19.761 1.00 12.00 22 GLY B CA 1
ATOM 1281 C C . GLY B 1 25 ? 18.125 7.808 18.543 1.00 10.75 22 GLY B C 1
ATOM 1282 O O . GLY B 1 25 ? 17.395 8.806 18.656 1.00 13.16 22 GLY B O 1
ATOM 1286 N N . TRP B 1 26 ? 18.692 7.454 17.403 1.00 10.52 23 TRP B N 1
ATOM 1287 C CA . TRP B 1 26 ? 18.409 8.105 16.140 1.00 10.76 23 TRP B CA 1
ATOM 1288 C C . TRP B 1 26 ? 17.183 7.483 15.492 1.00 9.99 23 TRP B C 1
ATOM 1289 O O . TRP B 1 26 ? 16.909 6.291 15.625 1.00 11.81 23 TRP B O 1
ATOM 1310 N N . LEU B 1 27 ? 16.473 8.305 14.751 1.00 9.84 24 LEU B N 1
ATOM 1311 C CA . LEU B 1 27 ? 15.433 7.828 13.861 1.00 8.71 24 LEU B CA 1
ATOM 1312 C C . LEU B 1 27 ? 16.032 7.523 12.489 1.00 9.10 24 LEU B C 1
ATOM 1313 O O . LEU B 1 27 ? 17.035 8.124 12.067 1.00 10.25 24 LEU B O 1
ATOM 1329 N N . ILE B 1 28 ? 15.390 6.599 11.779 1.00 8.64 25 ILE B N 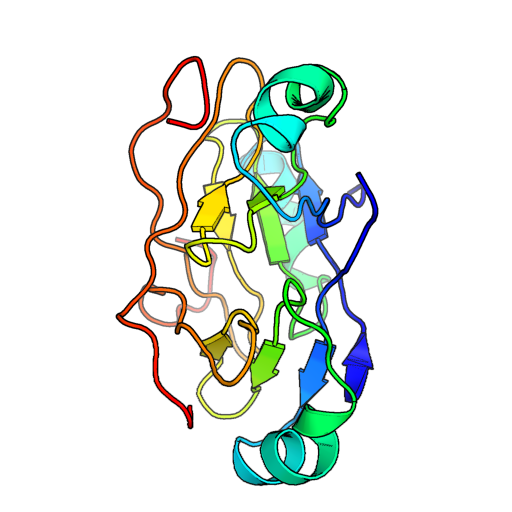1
ATOM 1330 C CA . ILE B 1 28 ? 15.809 6.095 10.481 1.00 8.15 25 ILE B CA 1
ATOM 1331 C C . ILE B 1 28 ? 14.616 6.167 9.549 1.00 9.00 25 ILE B C 1
ATOM 1332 O O . ILE B 1 28 ? 13.575 5.550 9.820 1.00 8.78 25 ILE B O 1
ATOM 1348 N N . PHE B 1 29 ? 14.743 6.936 8.460 1.00 8.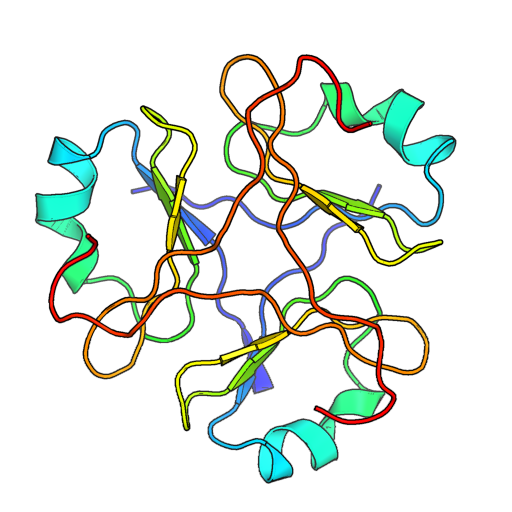59 26 PHE B N 1
ATOM 1349 C CA . PHE B 1 29 ? 13.710 7.081 7.440 1.00 7.49 26 PHE B CA 1
ATOM 1350 C C . PHE B 1 29 ? 14.126 6.334 6.191 1.00 7.91 26 PHE B C 1
ATOM 1351 O O . PHE B 1 29 ? 15.257 6.509 5.713 1.00 9.40 26 PHE B O 1
ATOM 1368 N N . VAL B 1 30 ? 13.234 5.534 5.651 1.00 7.81 27 VAL B N 1
ATOM 1369 C CA . VAL B 1 30 ? 13.437 4.817 4.391 1.00 7.76 27 VAL B CA 1
ATOM 1370 C C . VAL B 1 30 ? 12.426 5.357 3.395 1.00 9.39 27 VAL B C 1
ATOM 1371 O O . VAL B 1 30 ? 11.211 5.225 3.588 1.00 9.49 27 VAL B O 1
ATOM 1384 N N . ALA B 1 31 ? 12.918 6.001 2.331 1.00 9.10 28 ALA B N 1
ATOM 1385 C CA . ALA B 1 31 ? 12.038 6.760 1.449 1.00 10.43 28 ALA B CA 1
ATOM 1386 C C . ALA B 1 31 ? 11.113 5.893 0.621 1.00 11.54 28 ALA B C 1
ATOM 1387 O O . ALA B 1 31 ? 9.980 6.303 0.350 1.00 12.80 28 ALA B O 1
ATOM 1394 N N . GLU B 1 32 ? 11.565 4.696 0.245 1.00 12.00 29 GLU B N 1
ATOM 1395 C CA . GLU B 1 32 ? 10.850 3.839 -0.697 1.00 16.64 29 GLU B CA 1
ATOM 1396 C C . GLU B 1 32 ? 9.442 3.531 -0.225 1.00 20.18 29 GLU B C 1
ATOM 1397 O O . GLU B 1 32 ? 8.479 3.689 -0.985 1.00 23.84 29 GLU B O 1
ATOM 1409 N N . GLN B 1 33 ? 9.293 3.130 1.031 1.00 17.92 30 GLN B N 1
ATOM 1410 C CA . GLN B 1 33 ? 7.982 2.874 1.624 1.00 25.31 30 GLN B CA 1
ATOM 1411 C C . GLN B 1 33 ? 7.525 3.987 2.574 1.00 17.13 30 GLN B C 1
ATOM 1412 O O . GLN B 1 33 ? 6.481 3.860 3.225 1.00 17.55 30 GLN B O 1
ATOM 1416 N N . CYS B 1 34 ? 8.283 5.072 2.660 1.00 12.67 31 CYS B N 1
ATOM 1417 C CA A CYS B 1 34 ? 8.009 6.164 3.590 0.68 11.26 31 CYS B CA 1
ATOM 1418 C CA B CYS B 1 34 ? 8.022 6.156 3.598 0.32 11.43 31 CYS B CA 1
ATOM 1419 C C . CYS B 1 34 ? 7.827 5.616 5.012 1.00 12.19 31 CYS B C 1
ATOM 1420 O O . CYS B 1 34 ? 6.791 5.802 5.653 1.00 11.86 31 CYS B O 1
ATOM 1434 N N . GLU B 1 35 ? 8.859 4.935 5.500 1.00 11.00 32 GLU B N 1
ATOM 1435 C CA . GLU B 1 35 ? 8.822 4.281 6.795 1.00 11.20 32 GLU B CA 1
ATOM 1436 C C . GLU B 1 35 ? 9.850 4.853 7.744 1.00 9.75 32 GLU B C 1
ATOM 1437 O O . GLU B 1 35 ? 10.878 5.397 7.329 1.00 10.75 32 GLU B O 1
ATOM 1449 N N . LEU B 1 36 ? 9.575 4.708 9.029 1.00 9.74 33 LEU B N 1
ATOM 1450 C CA . LEU B 1 36 ? 10.417 5.219 10.088 1.00 7.53 33 LEU B CA 1
ATOM 1451 C C . LEU B 1 36 ? 10.690 4.140 11.119 1.00 9.10 33 LEU B C 1
ATOM 1452 O O . LEU B 1 36 ? 9.790 3.376 11.496 1.00 9.77 33 LEU B O 1
ATOM 1468 N N . TYR B 1 37 ? 11.932 4.095 11.584 1.00 8.25 34 TYR B N 1
ATOM 1469 C CA . TYR B 1 37 ? 12.373 3.215 12.654 1.00 8.45 34 TYR B CA 1
ATOM 1470 C C . TYR B 1 37 ? 13.128 4.037 13.690 1.00 10.27 34 TYR B C 1
ATOM 1471 O O . TYR B 1 37 ? 13.625 5.137 13.404 1.00 10.69 34 TYR B O 1
ATOM 1489 N N . VAL B 1 38 ? 13.241 3.498 14.898 1.00 8.75 35 VAL B N 1
ATOM 1490 C CA A VAL B 1 38 ? 14.135 4.061 15.893 0.39 10.11 35 VAL B CA 1
ATOM 1491 C CA B VAL B 1 38 ? 14.073 4.021 15.977 0.61 9.58 35 VAL B CA 1
ATOM 1492 C C . VAL B 1 38 ? 15.187 3.015 16.234 1.00 9.88 35 VAL B C 1
ATOM 1493 O O . VAL B 1 38 ? 14.920 1.803 16.274 1.00 11.04 35 VAL B O 1
ATOM 1518 N N . ARG B 1 39 ? 16.422 3.494 16.417 1.00 10.42 36 ARG B N 1
ATOM 1519 C CA . ARG B 1 39 ? 17.573 2.644 16.732 1.00 10.67 36 ARG B CA 1
ATOM 1520 C C . ARG B 1 39 ? 17.665 2.440 18.242 1.00 12.48 36 ARG B C 1
ATOM 1521 O O . ARG B 1 39 ? 17.733 3.410 18.997 1.00 14.74 36 ARG B O 1
ATOM 1542 N N . CYS B 1 40 ? 17.663 1.191 18.688 1.00 13.08 37 CYS B N 1
ATOM 1543 C CA . CYS B 1 40 ? 17.850 0.871 20.091 1.00 16.13 37 CYS B CA 1
ATOM 1544 C C . CYS B 1 40 ? 19.309 0.489 20.327 1.00 20.98 37 CYS B C 1
ATOM 1545 O O . CYS B 1 40 ? 20.088 0.290 19.393 1.00 21.04 37 CYS B O 1
ATOM 1552 N N . GLN B 1 41 ? 19.665 0.363 21.609 1.00 23.05 38 GLN B N 1
ATOM 1553 C CA . GLN B 1 41 ? 20.988 -0.159 21.950 1.00 31.51 38 GLN B CA 1
ATOM 1554 C C . GLN B 1 41 ? 21.190 -1.563 21.396 1.00 22.62 38 GLN B C 1
A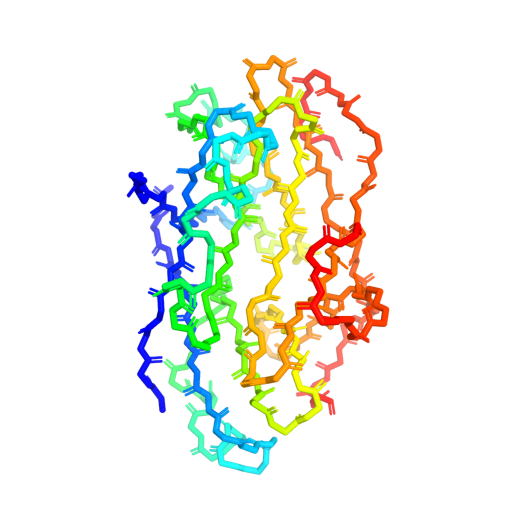TOM 1555 O O . GLN B 1 41 ? 22.312 -1.925 21.021 1.00 28.03 38 GLN B O 1
ATOM 1569 N N . ASN B 1 42 ? 20.121 -2.381 21.337 1.00 18.54 39 ASN B N 1
ATOM 1570 C CA . ASN B 1 42 ? 20.182 -3.740 20.831 1.00 22.95 39 ASN B CA 1
ATOM 1571 C C . ASN B 1 42 ? 18.981 -3.946 19.912 1.00 29.29 39 ASN B C 1
ATOM 1572 O O . ASN B 1 42 ? 17.996 -4.578 20.284 1.00 39.41 39 ASN B O 1
ATOM 1583 N N . GLY B 1 43 ? 19.062 -3.390 18.704 1.00 17.33 40 GLY B N 1
ATOM 1584 C CA . GLY B 1 43 ? 18.021 -3.612 17.719 1.00 16.29 40 GLY B CA 1
ATOM 1585 C C . GLY B 1 43 ? 17.310 -2.363 17.249 1.00 13.16 40 GLY B C 1
ATOM 1586 O O . GLY B 1 43 ? 17.866 -1.259 17.308 1.00 16.64 40 GLY B O 1
ATOM 1590 N N . PHE B 1 44 ? 16.086 -2.554 16.748 1.00 12.49 41 PHE B N 1
ATOM 1591 C CA . PHE B 1 44 ? 15.307 -1.516 16.074 1.00 10.65 41 PHE B CA 1
ATOM 1592 C C . PHE B 1 44 ? 13.846 -1.670 16.458 1.00 12.38 41 PHE B C 1
ATOM 1593 O O . PHE B 1 44 ? 13.389 -2.775 16.752 1.00 12.45 41 PHE B O 1
ATOM 1610 N N . ARG B 1 45 ? 13.105 -0.566 16.447 1.00 10.17 42 ARG B N 1
ATOM 1611 C CA . ARG B 1 45 ? 11.654 -0.571 16.586 1.00 9.83 42 ARG B CA 1
ATOM 1612 C C . ARG B 1 45 ? 11.032 0.219 15.450 1.00 9.62 42 ARG B C 1
ATOM 1613 O O . ARG B 1 45 ? 11.439 1.370 15.199 1.00 10.73 42 ARG B O 1
ATOM 1634 N N . LYS B 1 46 ? 10.043 -0.354 14.804 1.00 9.61 43 LYS B N 1
ATOM 1635 C CA . LYS B 1 46 ? 9.320 0.322 13.739 1.00 9.64 43 LYS B CA 1
ATOM 1636 C C . LYS B 1 46 ? 8.256 1.261 14.304 1.00 9.51 43 LYS B C 1
ATOM 1637 O O . LYS B 1 46 ? 7.497 0.909 15.218 1.00 10.30 43 LYS B O 1
ATOM 1656 N N . VAL B 1 47 ? 8.195 2.486 13.792 1.00 8.73 44 VAL B N 1
ATOM 1657 C CA . VAL B 1 47 ? 7.170 3.456 14.147 1.00 8.08 44 VAL B CA 1
ATOM 1658 C C . VAL B 1 47 ? 5.889 3.141 13.392 1.00 10.06 44 VAL B C 1
ATOM 1659 O O . VAL B 1 47 ? 5.915 2.939 12.176 1.00 10.53 44 VAL B O 1
ATOM 1672 N N . GLN B 1 48 ? 4.752 3.142 14.083 1.00 8.05 45 GLN B N 1
ATOM 1673 C CA . GLN B 1 48 ? 3.478 2.963 13.423 1.00 9.48 45 GLN B CA 1
ATOM 1674 C C . GLN B 1 48 ? 3.019 4.258 12.772 1.00 9.38 45 GLN B C 1
ATOM 1675 O O . GLN B 1 48 ? 2.972 5.310 13.417 1.00 9.48 45 GLN B O 1
ATOM 1689 N N . LEU B 1 49 ? 2.732 4.177 11.474 1.00 9.48 46 LEU B N 1
ATOM 1690 C CA . LEU B 1 49 ? 2.341 5.298 10.633 1.00 8.01 46 LEU B CA 1
ATOM 1691 C C . LEU B 1 49 ? 0.999 5.003 9.970 1.00 10.45 46 LEU B C 1
ATOM 1692 O O . LEU B 1 49 ? 0.756 3.884 9.511 1.00 13.12 46 LEU B O 1
ATOM 1708 N N . GLU B 1 50 ? 0.158 5.999 9.854 1.00 8.36 47 GLU B N 1
ATOM 1709 C CA . GLU B 1 50 ? -1.059 5.860 9.070 1.00 10.10 47 GLU B CA 1
ATOM 1710 C C . GLU B 1 50 ? -0.721 5.891 7.581 1.00 9.74 47 GLU B C 1
ATOM 1711 O O . GLU B 1 50 ? 0.374 6.261 7.169 1.00 9.72 47 GLU B O 1
ATOM 1723 N N . ALA B 1 51 ? -1.687 5.527 6.744 1.00 12.32 48 ALA B N 1
ATOM 1724 C CA . ALA B 1 51 ? -1.427 5.436 5.322 1.00 10.15 48 ALA B CA 1
ATOM 1725 C C . ALA B 1 51 ? -1.149 6.811 4.719 1.00 8.80 48 ALA B C 1
ATOM 1726 O O . ALA B 1 51 ? -1.697 7.822 5.156 1.00 10.24 48 ALA B O 1
ATOM 1733 N N . ARG B 1 52 ? -0.326 6.826 3.682 1.00 8.90 49 ARG B N 1
ATOM 1734 C CA . ARG B 1 52 ? 0.054 8.072 3.016 1.00 9.62 49 ARG B CA 1
ATOM 1735 C C . ARG B 1 52 ? -1.161 8.781 2.438 1.00 8.06 49 ARG B C 1
ATOM 1736 O O . ARG B 1 52 ? -2.025 8.162 1.805 1.00 12.02 49 ARG B O 1
ATOM 1757 N N . THR B 1 53 ? -1.198 10.095 2.591 1.00 8.17 50 THR B N 1
ATOM 1758 C CA . THR B 1 53 ? -2.214 10.979 2.033 1.00 9.92 50 THR B CA 1
ATOM 1759 C C . THR B 1 53 ? -1.550 12.156 1.339 1.00 7.92 50 THR B C 1
ATOM 1760 O O . THR B 1 53 ? -0.379 12.453 1.587 1.00 8.42 50 THR B O 1
ATOM 1771 N N . PRO B 1 54 ? -2.268 12.869 0.467 1.00 7.38 51 PRO B N 1
ATOM 1772 C CA . PRO B 1 54 ? -1.642 13.992 -0.238 1.00 7.23 51 PRO B CA 1
ATOM 1773 C C . PRO B 1 54 ? -1.266 15.153 0.660 1.00 7.95 51 PRO B C 1
ATOM 1774 O O . PRO B 1 54 ? -0.283 15.847 0.370 1.00 8.73 51 PRO B O 1
ATOM 1785 N N . LEU B 1 55 ? -2.007 15.396 1.722 1.00 8.71 52 LEU B N 1
ATOM 1786 C CA . LEU B 1 55 ? -1.754 16.490 2.643 1.00 8.29 52 LEU B CA 1
ATOM 1787 C C . LEU B 1 55 ? -1.811 15.981 4.070 1.00 8.10 52 LEU B C 1
ATOM 1788 O O . LEU B 1 55 ? -2.462 14.968 4.343 1.00 9.52 52 LEU B O 1
ATOM 1804 N N . PRO B 1 56 ? -1.164 16.672 5.015 1.00 7.69 53 PRO B N 1
ATOM 1805 C CA . PRO B 1 56 ? -1.138 16.239 6.433 1.00 7.48 53 PRO B CA 1
ATOM 1806 C C . PRO B 1 56 ? -2.411 16.617 7.174 1.00 10.06 53 PRO B C 1
ATOM 1807 O O . PRO B 1 56 ? -2.417 17.515 8.026 1.00 11.68 53 PRO B O 1
ATOM 1818 N N . ARG B 1 57 ? -3.501 15.923 6.872 1.00 9.89 54 ARG B N 1
ATOM 1819 C CA . ARG B 1 57 ? -4.800 16.205 7.451 1.00 9.72 54 ARG B CA 1
ATOM 1820 C C . ARG B 1 57 ? -4.958 15.646 8.849 1.00 15.07 54 ARG B C 1
ATOM 1821 O O . ARG B 1 57 ? -5.801 16.135 9.614 1.00 18.26 54 ARG B O 1
ATOM 1843 N N . GLY C 1 1 ? 7.688 28.589 11.452 1.00 56.55 -2 GLY C N 1
ATOM 1844 C CA . GLY C 1 1 ? 8.137 27.273 10.899 1.00 50.67 -2 GLY C CA 1
ATOM 1845 C C . GLY C 1 1 ? 9.566 26.928 11.282 1.00 50.07 -2 GLY C C 1
ATOM 1846 O O . GLY C 1 1 ? 10.443 26.769 10.430 1.00 46.41 -2 GLY C O 1
ATOM 1852 N N . GLY C 1 2 ? 9.785 26.795 12.584 1.00 28.98 -1 GLY C N 1
ATOM 1853 C CA . GLY C 1 2 ? 11.096 26.510 13.129 1.00 31.92 -1 GLY C CA 1
ATOM 1854 C C . GLY C 1 2 ? 11.459 25.036 13.038 1.00 18.01 -1 GLY C C 1
ATOM 1855 O O . GLY C 1 2 ? 10.826 24.243 12.341 1.00 16.68 -1 GLY C O 1
ATOM 1859 N N . SER C 1 3 ? 12.533 24.684 13.743 1.00 18.45 0 SER C N 1
ATOM 1860 C CA A SER C 1 3 ? 13.046 23.323 13.774 0.45 16.68 0 SER C CA 1
ATOM 1861 C CA B SER C 1 3 ? 13.048 23.322 13.773 0.55 16.65 0 SER C CA 1
ATOM 1862 C C . SER C 1 3 ? 13.233 22.871 15.213 1.00 17.31 0 SER C C 1
ATOM 1863 O O . SER C 1 3 ? 13.508 23.672 16.117 1.00 18.89 0 SER C O 1
ATOM 1878 N N . SER C 1 4 ? 13.074 21.570 15.430 1.00 12.34 1 SER C N 1
ATOM 1879 C CA . SER C 1 4 ? 13.326 20.965 16.729 1.00 13.98 1 SER C CA 1
ATOM 1880 C C . SER C 1 4 ? 14.366 19.867 16.551 1.00 13.05 1 SER C C 1
ATOM 1881 O O . SER C 1 4 ? 15.437 20.104 15.973 1.00 14.14 1 SER C O 1
ATOM 1889 N N . GLY C 1 5 ? 14.080 18.661 17.026 1.00 12.24 2 GLY C N 1
ATOM 1890 C CA . GLY C 1 5 ? 15.056 17.592 16.983 1.00 12.75 2 GLY C CA 1
ATOM 1891 C C . GLY C 1 5 ? 14.636 16.482 17.925 1.00 12.02 2 GLY C C 1
ATOM 1892 O O . GLY C 1 5 ? 13.473 16.382 18.289 1.00 12.28 2 GLY C O 1
ATOM 1896 N N . VAL C 1 6 ? 15.617 15.651 18.265 1.00 11.27 3 VAL C N 1
ATOM 1897 C CA . VAL C 1 6 ? 15.467 14.445 19.080 1.00 11.40 3 VAL C CA 1
ATOM 1898 C C . VAL C 1 6 ? 16.491 14.519 20.203 1.00 13.17 3 VAL C C 1
ATOM 1899 O O . VAL C 1 6 ? 17.685 14.741 19.952 1.00 13.77 3 VAL C O 1
ATOM 1912 N N . ARG C 1 7 ? 16.044 14.298 21.430 1.00 13.77 4 ARG C N 1
ATOM 1913 C CA . ARG C 1 7 ? 16.971 14.249 22.554 1.00 17.04 4 ARG C CA 1
ATOM 1914 C C . ARG C 1 7 ? 16.904 12.918 23.258 1.00 14.39 4 ARG C C 1
ATOM 1915 O O . ARG C 1 7 ? 15.913 12.214 23.145 1.00 13.75 4 ARG C O 1
ATOM 1936 N N . LEU C 1 8 ? 18.014 12.546 23.921 1.00 15.51 5 LEU C N 1
ATOM 1937 C CA . LEU C 1 8 ? 18.221 11.204 24.434 1.00 14.12 5 LEU C CA 1
ATOM 1938 C C . LEU C 1 8 ? 18.508 11.221 25.928 1.00 18.99 5 LEU C C 1
ATOM 1939 O O . LEU C 1 8 ? 19.327 12.020 26.404 1.00 17.05 5 LEU C O 1
ATOM 1955 N N . TRP C 1 9 ? 17.913 10.271 26.641 1.00 14.79 6 TRP C N 1
ATOM 1956 C CA . TRP C 1 9 ? 18.198 10.034 28.047 1.00 16.67 6 TRP C CA 1
ATOM 1957 C C . TRP C 1 9 ? 18.238 8.535 28.275 1.00 18.51 6 TRP C C 1
ATOM 1958 O O . TRP C 1 9 ? 17.633 7.756 27.539 1.00 17.52 6 TRP C O 1
ATOM 1979 N N . ALA C 1 10 ? 18.960 8.125 29.318 1.00 24.92 7 ALA C N 1
ATOM 1980 C CA . ALA C 1 10 ? 19.085 6.700 29.599 1.00 21.60 7 ALA C CA 1
ATOM 1981 C C . ALA C 1 10 ? 17.826 6.136 30.242 1.00 23.17 7 ALA C C 1
ATOM 1982 O O . ALA C 1 10 ? 17.476 4.975 29.987 1.00 22.37 7 ALA C O 1
ATOM 1989 N N . THR C 1 11 ? 17.143 6.920 31.071 1.00 25.73 8 THR C N 1
ATOM 1990 C CA . THR C 1 11 ? 16.011 6.432 31.842 1.00 22.16 8 THR C CA 1
ATOM 1991 C C . THR C 1 11 ? 14.893 7.460 31.876 1.00 28.39 8 THR C C 1
ATOM 1992 O O . THR C 1 11 ? 15.104 8.652 31.642 1.00 27.56 8 THR C O 1
ATOM 2003 N N . ARG C 1 12 ? 13.691 6.987 32.213 1.00 26.80 9 ARG C N 1
ATOM 2004 C CA . ARG C 1 12 ? 12.568 7.897 32.394 1.00 34.72 9 ARG C CA 1
ATOM 2005 C C . ARG C 1 12 ? 12.867 8.914 33.492 1.00 30.38 9 ARG C C 1
ATOM 2006 O O . ARG C 1 12 ? 12.584 10.107 33.335 1.00 29.48 9 ARG C O 1
ATOM 2027 N N . GLN C 1 13 ? 13.466 8.464 34.602 1.00 36.89 10 GLN C N 1
ATOM 2028 C CA . GLN C 1 13 ? 13.761 9.375 35.709 1.00 47.49 10 GLN C CA 1
ATOM 2029 C C . GLN C 1 13 ? 14.809 10.414 35.318 1.00 38.42 10 GLN C C 1
ATOM 2030 O O . GLN C 1 13 ? 14.690 11.589 35.686 1.00 27.68 10 GLN C O 1
ATOM 2039 N N . ALA C 1 14 ? 15.856 10.010 34.597 1.00 41.88 11 ALA C N 1
ATOM 2040 C CA . ALA C 1 14 ? 16.848 10.986 34.162 1.00 31.93 11 ALA C CA 1
ATOM 2041 C C . ALA C 1 14 ? 16.194 12.031 33.267 1.00 23.15 11 ALA C C 1
ATOM 2042 O O . ALA C 1 14 ? 16.379 13.239 33.451 1.00 20.77 11 ALA C O 1
ATOM 2049 N N . MET C 1 15 ? 15.379 11.576 32.312 1.00 23.61 12 MET C N 1
ATOM 2050 C CA . MET C 1 15 ? 14.655 12.488 31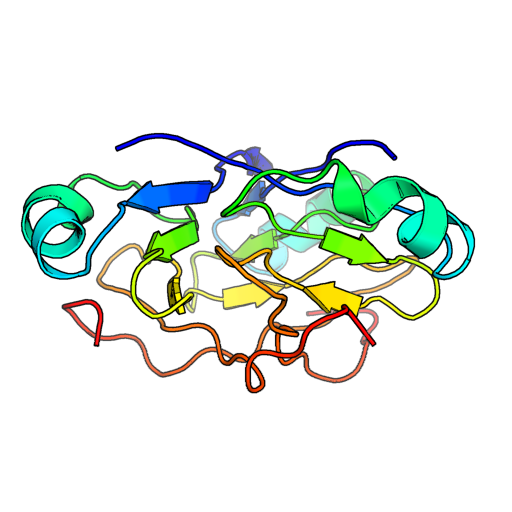.436 1.00 21.14 12 MET C CA 1
ATOM 2051 C C . MET C 1 15 ? 13.781 13.454 32.233 1.00 27.49 12 MET C C 1
ATOM 2052 O O . MET C 1 15 ? 13.744 14.658 31.944 1.00 25.42 12 MET C O 1
ATOM 2066 N N . LEU C 1 16 ? 13.041 12.940 33.216 1.00 28.02 13 LEU C N 1
ATOM 2067 C CA . LEU C 1 16 ? 12.081 13.778 33.934 1.00 43.14 13 LEU C CA 1
ATOM 2068 C C . LEU C 1 16 ? 12.778 14.874 34.733 1.00 34.39 13 LEU C C 1
ATOM 2069 O O . LEU C 1 16 ? 12.195 15.940 34.966 1.00 35.03 13 LEU C O 1
ATOM 2085 N N . GLY C 1 17 ? 14.034 14.655 35.116 1.00 30.01 14 GLY C N 1
ATOM 2086 C CA . GLY C 1 17 ? 14.766 15.681 35.824 1.00 28.60 14 GLY C CA 1
ATOM 2087 C C . GLY C 1 17 ? 15.212 16.830 34.953 1.00 32.99 14 GLY C C 1
ATOM 2088 O O . GLY C 1 17 ? 15.652 17.854 35.485 1.00 30.89 14 GLY C O 1
ATOM 2092 N N . GLN C 1 18 ? 15.086 16.694 33.627 1.00 26.61 15 GLN C N 1
ATOM 2093 C CA . GLN C 1 18 ? 15.523 17.697 32.677 1.00 25.65 15 GLN C CA 1
ATOM 2094 C C . GLN C 1 18 ? 14.402 18.179 31.769 1.00 23.77 15 GLN C C 1
ATOM 2095 O O . GLN C 1 18 ? 14.634 19.088 30.960 1.00 26.64 15 GLN C O 1
ATOM 2109 N N . VAL C 1 19 ? 13.198 17.609 31.874 1.00 37.15 16 VAL C N 1
ATOM 2110 C CA . VAL C 1 19 ? 12.192 17.797 30.839 1.00 42.86 16 VAL C CA 1
ATOM 2111 C C . VAL C 1 19 ? 11.680 19.227 30.755 1.00 39.06 16 VAL C C 1
ATOM 2112 O O . VAL C 1 19 ? 11.222 19.650 29.689 1.00 36.40 16 VAL C O 1
ATOM 2116 N N . HIS C 1 20 ? 11.767 20.002 31.834 1.00 40.42 17 HIS C N 1
ATOM 2117 C CA . HIS C 1 20 ? 11.352 21.395 31.748 1.00 30.01 17 HIS C CA 1
ATOM 2118 C C . HIS C 1 20 ? 12.174 22.153 30.719 1.00 28.39 17 HIS C C 1
ATOM 2119 O O . HIS C 1 20 ? 11.740 23.203 30.236 1.00 41.76 17 HIS C O 1
ATOM 2133 N N . GLU C 1 21 ? 13.376 21.662 30.405 1.00 29.00 18 GLU C N 1
ATOM 2134 C CA . GLU C 1 21 ? 14.245 22.282 29.424 1.00 33.32 18 GLU C CA 1
ATOM 2135 C C . GLU C 1 21 ? 13.874 21.911 27.997 1.00 37.79 18 GLU C C 1
ATOM 2136 O O . GLU C 1 21 ? 14.502 22.418 27.060 1.00 41.49 18 GLU C O 1
ATOM 2148 N N . VAL C 1 22 ? 12.945 20.981 27.810 1.00 21.79 19 VAL C N 1
ATOM 2149 C CA . VAL C 1 22 ? 12.576 20.486 26.487 1.00 19.89 19 VAL C CA 1
ATOM 2150 C C . VAL C 1 22 ? 11.317 21.212 26.018 1.00 15.11 19 VAL C C 1
ATOM 2151 O O . VAL C 1 22 ? 10.249 21.025 26.625 1.00 18.39 19 VAL C O 1
ATOM 2164 N N . PRO C 1 23 ? 11.373 21.965 24.918 1.00 15.39 20 PRO C N 1
ATOM 2165 C CA . PRO C 1 23 ? 10.168 22.615 24.391 1.00 15.86 20 PRO C CA 1
ATOM 2166 C C . PRO C 1 23 ? 9.240 21.641 23.674 1.00 14.72 20 PRO C C 1
ATOM 2167 O O . PRO C 1 23 ? 9.626 20.554 23.236 1.00 13.95 20 PRO C O 1
ATOM 2178 N N . GLU C 1 24 ? 7.998 22.072 23.522 1.00 16.05 21 GLU C N 1
ATOM 2179 C CA . GLU C 1 24 ? 7.055 21.299 22.725 1.00 14.98 21 GLU C CA 1
ATOM 2180 C C . GLU C 1 24 ? 7.607 21.069 21.317 1.00 14.70 21 GLU C C 1
ATOM 2181 O O . GLU C 1 24 ? 8.266 21.930 20.721 1.00 17.96 21 GLU C O 1
ATOM 2193 N N . GLY C 1 25 ? 7.365 19.873 20.799 1.00 15.18 22 GLY C N 1
ATOM 2194 C CA . GLY C 1 25 ? 7.756 19.534 19.444 1.00 15.24 22 GLY C CA 1
ATOM 2195 C C . GLY C 1 25 ? 9.080 18.836 19.315 1.00 13.14 22 GLY C C 1
ATOM 2196 O O . GLY C 1 25 ? 9.438 18.429 18.203 1.00 14.38 22 GLY C O 1
ATOM 2200 N N . TRP C 1 26 ? 9.804 18.656 20.409 1.00 11.70 23 TRP C N 1
ATOM 2201 C CA . TRP C 1 26 ? 10.995 17.837 20.414 1.00 11.08 23 TRP C CA 1
ATOM 2202 C C . TRP C 1 26 ? 10.609 16.395 20.677 1.00 11.57 23 TRP C C 1
ATOM 2203 O O . TRP C 1 26 ? 9.696 16.109 21.460 1.00 13.40 23 TRP C O 1
ATOM 2224 N N . LEU C 1 27 ? 11.296 15.500 20.017 1.00 10.86 24 LEU C N 1
ATOM 2225 C CA A LEU C 1 27 ? 11.154 14.082 20.304 0.51 11.26 24 LEU C CA 1
ATOM 2226 C CA B LEU C 1 27 ? 11.167 14.078 20.291 0.49 11.35 24 LEU C CA 1
ATOM 2227 C C . LEU C 1 27 ? 12.130 13.698 21.403 1.00 12.50 24 LEU C C 1
ATOM 2228 O O . LEU C 1 27 ? 13.231 14.250 21.509 1.00 14.11 24 LEU C O 1
ATOM 2259 N N . ILE C 1 28 ? 11.713 12.739 22.221 1.00 10.88 25 ILE C N 1
ATOM 2260 C CA . ILE C 1 28 ? 12.427 12.292 23.409 1.00 11.43 25 ILE C CA 1
ATOM 2261 C C . ILE C 1 28 ? 12.590 10.783 23.334 1.00 11.79 25 ILE C C 1
ATOM 2262 O O . ILE C 1 28 ? 11.603 10.046 23.290 1.00 11.78 25 ILE C O 1
ATOM 2278 N N . PHE C 1 29 ? 13.831 10.325 23.322 1.00 12.04 26 PHE C N 1
ATOM 2279 C CA . PHE C 1 29 ? 14.168 8.913 23.327 1.00 8.99 26 PHE C CA 1
ATOM 2280 C C . PHE C 1 29 ? 14.664 8.525 24.715 1.00 11.38 26 PHE C C 1
ATOM 2281 O O . PHE C 1 29 ? 15.531 9.193 25.281 1.00 13.24 26 PHE C O 1
ATOM 2298 N N . VAL C 1 30 ? 14.120 7.453 25.259 1.00 13.03 27 VAL C N 1
ATOM 2299 C CA . VAL C 1 30 ? 14.528 6.912 26.551 1.00 14.06 27 VAL C CA 1
ATOM 2300 C C . VAL C 1 30 ? 15.116 5.544 26.272 1.00 12.67 27 VAL C C 1
ATOM 2301 O O . VAL C 1 30 ? 14.419 4.663 25.759 1.00 14.46 27 VAL C O 1
ATOM 2314 N N . ALA C 1 31 ? 16.394 5.361 26.590 1.00 12.78 28 ALA C N 1
ATOM 2315 C CA . ALA C 1 31 ? 17.086 4.153 26.177 1.00 14.97 28 ALA C CA 1
ATOM 2316 C C . ALA C 1 31 ? 16.546 2.927 26.899 1.00 13.24 28 ALA C C 1
ATOM 2317 O O . ALA C 1 31 ? 16.472 1.840 26.302 1.00 16.98 28 ALA C O 1
ATOM 2324 N N . GLU C 1 32 ? 16.210 3.058 28.174 1.00 16.49 29 GLU C N 1
ATOM 2325 C CA . GLU C 1 32 ? 15.581 1.960 28.897 1.00 23.08 29 GLU C CA 1
ATOM 2326 C C . GLU C 1 32 ? 14.220 1.752 28.246 1.00 20.38 29 GLU C C 1
ATOM 2327 O O . GLU C 1 32 ? 13.375 2.655 28.270 1.00 28.78 29 GLU C O 1
ATOM 2331 N N . GLN C 1 33 ? 14.021 0.611 27.627 1.00 26.53 30 GLN C N 1
ATOM 2332 C CA . GLN C 1 33 ? 12.777 0.208 26.988 1.00 26.17 30 GLN C CA 1
ATOM 2333 C C . GLN C 1 33 ? 12.736 0.728 25.552 1.00 15.63 30 GLN C C 1
ATOM 2334 O O . GLN C 1 33 ? 11.788 0.420 24.848 1.00 17.38 30 GLN C O 1
ATOM 2348 N N . CYS C 1 34 ? 13.736 1.498 25.099 1.00 13.50 31 CYS C N 1
ATOM 2349 C CA A CYS C 1 34 ? 13.800 1.985 23.726 0.35 14.51 31 CYS C CA 1
ATOM 2350 C CA B CYS C 1 34 ? 13.798 1.964 23.713 0.65 14.26 31 CYS C CA 1
ATOM 2351 C C . CYS C 1 34 ? 12.481 2.633 23.322 1.00 12.62 31 CYS C C 1
ATOM 2352 O O . CYS C 1 34 ? 11.814 2.242 22.367 1.00 14.44 31 CYS C O 1
ATOM 2366 N N . GLU C 1 35 ? 12.119 3.649 24.078 1.00 11.27 32 GLU C N 1
ATOM 2367 C CA . GLU C 1 35 ? 10.841 4.312 23.910 1.00 12.38 32 GLU C CA 1
ATOM 2368 C C . GLU C 1 35 ? 11.019 5.706 23.348 1.00 12.89 32 GLU C C 1
ATOM 2369 O O . GLU C 1 35 ? 12.057 6.352 23.531 1.00 13.67 32 GLU C O 1
ATOM 2381 N N . LEU C 1 36 ? 9.989 6.153 22.653 1.00 11.44 33 LEU C N 1
ATOM 2382 C CA . LEU C 1 36 ? 10.006 7.447 22.001 1.00 8.99 33 LEU C CA 1
ATOM 2383 C C . LEU C 1 36 ? 8.749 8.202 22.378 1.00 9.39 33 LEU C C 1
ATOM 2384 O O . LEU C 1 36 ? 7.638 7.648 22.330 1.00 11.29 33 LEU C O 1
ATOM 2400 N N . TYR C 1 37 ? 8.918 9.469 22.734 1.00 11.09 34 TYR C N 1
ATOM 2401 C CA . TYR C 1 37 ? 7.820 10.357 23.083 1.00 9.21 34 TYR C CA 1
ATOM 2402 C C . TYR C 1 37 ? 7.953 11.647 22.294 1.00 11.34 34 TYR C C 1
ATOM 2403 O O . TYR C 1 37 ? 9.035 11.990 21.796 1.00 12.08 34 TYR C O 1
ATOM 2421 N N . VAL C 1 38 ? 6.856 12.367 22.168 1.00 13.69 35 VAL C N 1
ATOM 2422 C CA . VAL C 1 38 ? 6.926 13.738 21.693 1.00 12.30 35 VAL C CA 1
ATOM 2423 C C . VAL C 1 38 ? 6.474 14.656 22.812 1.00 12.88 35 VAL C C 1
ATOM 2424 O O . VAL C 1 38 ? 5.496 14.370 23.515 1.00 14.33 35 VAL C O 1
ATOM 2437 N N . ARG C 1 39 ? 7.193 15.749 22.977 1.00 13.92 36 ARG C N 1
ATOM 2438 C CA . ARG C 1 39 ? 6.866 16.751 23.974 1.00 15.08 36 ARG C CA 1
ATOM 2439 C C . ARG C 1 39 ? 5.716 17.617 23.499 1.00 14.22 36 ARG C C 1
ATOM 2440 O O . ARG C 1 39 ? 5.740 18.180 22.391 1.00 16.84 36 ARG C O 1
ATOM 2452 N N . CYS C 1 40 ? 4.684 17.700 24.329 1.00 20.30 37 CYS C N 1
ATOM 2453 C CA A CYS C 1 40 ? 3.626 18.672 24.153 0.81 25.33 37 CYS C CA 1
ATOM 2454 C CA B CYS C 1 40 ? 3.624 18.681 24.163 0.19 27.19 37 CYS C CA 1
ATOM 2455 C C . CYS C 1 40 ? 3.782 19.778 25.194 1.00 43.24 37 CYS C C 1
ATOM 2456 O O . CYS C 1 40 ? 4.611 19.703 26.106 1.00 37.66 37 CYS C O 1
ATOM 2468 N N . GLN C 1 41 ? 2.966 20.814 25.044 1.00 52.44 38 GLN C N 1
ATOM 2469 C CA . GLN C 1 41 ? 2.875 21.847 26.068 1.00 63.84 38 GLN C CA 1
ATOM 2470 C C . GLN C 1 41 ? 2.241 21.222 27.305 1.00 50.82 38 GLN C C 1
ATOM 2471 O O . GLN C 1 41 ? 1.055 20.873 27.293 1.00 61.42 38 GLN C O 1
ATOM 2475 N N . ASN C 1 42 ? 3.033 21.038 28.358 1.00 48.18 39 ASN C N 1
ATOM 2476 C CA . ASN C 1 42 ? 2.604 20.495 29.644 1.00 55.73 39 ASN C CA 1
ATOM 2477 C C . ASN C 1 42 ? 2.544 18.974 29.692 1.00 68.72 39 ASN C C 1
ATOM 2478 O O . ASN C 1 42 ? 2.019 18.429 30.674 1.00 92.54 39 ASN C O 1
ATOM 2482 N N . GLY C 1 43 ? 3.070 18.265 28.696 1.00 33.97 40 GLY C N 1
ATOM 2483 C CA . GLY C 1 43 ? 3.076 16.817 28.780 1.00 34.06 40 GLY C CA 1
ATOM 2484 C C . GLY C 1 43 ? 3.773 16.111 27.636 1.00 26.58 40 GLY C C 1
ATOM 2485 O O . GLY C 1 43 ? 4.678 16.670 27.006 1.00 24.40 40 GLY C O 1
ATOM 2489 N N . PHE C 1 44 ? 3.371 14.861 27.396 1.00 20.07 41 PHE C N 1
ATOM 2490 C CA . PHE C 1 44 ? 4.011 13.978 26.438 1.00 18.32 41 PHE C CA 1
ATOM 2491 C C . PHE C 1 44 ? 2.957 13.146 25.730 1.00 22.64 41 PHE C C 1
ATOM 2492 O O . PHE C 1 44 ? 1.878 12.884 26.272 1.00 19.85 41 PHE C O 1
ATOM 2509 N N . ARG C 1 45 ? 3.265 12.732 24.504 1.00 15.47 42 ARG C N 1
ATOM 2510 C CA . ARG C 1 45 ? 2.512 11.700 23.819 1.00 14.62 42 ARG C CA 1
ATOM 2511 C C . ARG C 1 45 ? 3.509 10.623 23.444 1.00 13.87 42 ARG C C 1
ATOM 2512 O O . ARG C 1 45 ? 4.531 10.918 22.825 1.00 15.06 42 ARG C O 1
ATOM 2533 N N . LYS C 1 46 ? 3.209 9.382 23.785 1.00 12.05 43 LYS C N 1
ATOM 2534 C CA . LYS C 1 46 ? 4.081 8.269 23.460 1.00 12.20 43 LYS C CA 1
ATOM 2535 C C . LYS C 1 46 ? 3.861 7.850 22.018 1.00 12.85 43 LYS C C 1
ATOM 2536 O O . LYS C 1 46 ? 2.716 7.701 21.568 1.00 12.23 43 LYS C O 1
ATOM 2555 N N . VAL C 1 47 ? 4.953 7.673 21.283 1.00 10.69 44 VAL C N 1
ATOM 2556 C CA . VAL C 1 47 ? 4.877 7.204 19.903 1.00 9.61 44 VAL C CA 1
ATOM 2557 C C . VAL C 1 47 ? 4.598 5.713 19.954 1.00 9.96 44 VAL C C 1
ATOM 2558 O O . VAL C 1 47 ? 5.223 4.965 20.729 1.00 11.02 44 VAL C O 1
ATOM 2571 N N . GLN C 1 48 ? 3.672 5.255 19.121 1.00 8.95 45 GLN C N 1
ATOM 2572 C CA . GLN C 1 48 ? 3.374 3.835 19.060 1.00 9.00 45 GLN C CA 1
ATOM 2573 C C . GLN C 1 48 ? 4.454 3.144 18.248 1.00 10.68 45 GLN C C 1
ATOM 2574 O O . GLN C 1 48 ? 4.577 3.373 17.042 1.00 12.01 45 GLN C O 1
ATOM 2588 N N . LEU C 1 49 ? 5.193 2.252 18.893 1.00 9.85 46 LEU C N 1
ATOM 2589 C CA . LEU C 1 49 ? 6.314 1.534 18.321 1.00 9.43 46 LEU C CA 1
ATOM 2590 C C . LEU C 1 49 ? 6.031 0.035 18.349 1.00 10.62 46 LEU C C 1
ATOM 2591 O O . LEU C 1 49 ? 5.466 -0.480 19.321 1.00 11.00 46 LEU C O 1
ATOM 2607 N N . GLU C 1 50 ? 6.404 -0.652 17.290 1.00 8.72 47 GLU C N 1
ATOM 2608 C CA . GLU C 1 50 ? 6.390 -2.106 17.256 1.00 8.76 47 GLU C CA 1
ATOM 26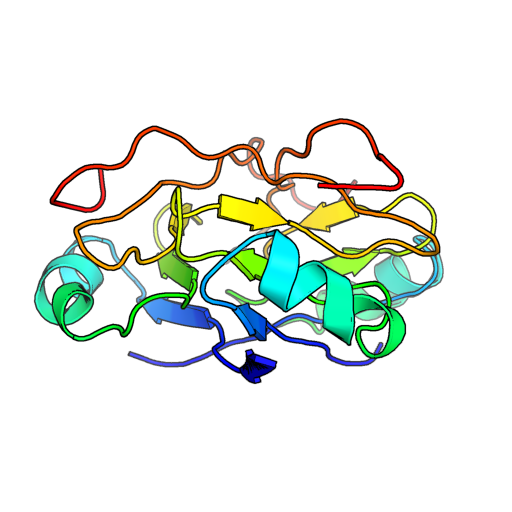09 C C . GLU C 1 50 ? 7.520 -2.654 18.109 1.00 10.55 47 GLU C C 1
ATOM 2610 O O . GLU C 1 50 ? 8.369 -1.931 18.629 1.00 11.97 47 GLU C O 1
ATOM 2622 N N . ALA C 1 51 ? 7.512 -3.970 18.276 1.00 11.47 48 ALA C N 1
ATOM 2623 C CA . ALA C 1 51 ? 8.453 -4.610 19.169 1.00 11.97 48 ALA C CA 1
ATOM 2624 C C . ALA C 1 51 ? 9.888 -4.547 18.671 1.00 12.14 48 ALA C C 1
ATOM 2625 O O . ALA C 1 51 ? 10.150 -4.557 17.469 1.00 13.56 48 ALA C O 1
ATOM 2632 N N . ARG C 1 52 ? 10.826 -4.472 19.624 1.00 12.65 49 ARG C N 1
ATOM 2633 C CA . ARG C 1 52 ? 12.248 -4.459 19.304 1.00 11.88 49 ARG C CA 1
ATOM 2634 C C . ARG C 1 52 ? 12.657 -5.750 18.629 1.00 14.67 49 ARG C C 1
ATOM 2635 O O . ARG C 1 52 ? 12.335 -6.845 19.114 1.00 17.25 49 ARG C O 1
ATOM 2656 N N . THR C 1 53 ? 13.389 -5.631 17.529 1.00 14.10 50 THR C N 1
ATOM 2657 C CA . THR C 1 53 ? 13.882 -6.764 16.769 1.00 17.83 50 THR C CA 1
ATOM 2658 C C . THR C 1 53 ? 15.333 -6.513 16.402 1.00 18.18 50 THR C C 1
ATOM 2659 O O . THR C 1 53 ? 15.766 -5.360 16.322 1.00 14.74 50 THR C O 1
ATOM 2670 N N . PRO C 1 54 ? 16.097 -7.573 16.119 1.00 16.29 51 PRO C N 1
ATOM 2671 C CA . PRO C 1 54 ? 17.516 -7.374 15.797 1.00 16.88 51 PRO C CA 1
ATOM 2672 C C . PRO C 1 54 ? 17.755 -6.672 14.466 1.00 17.54 51 PRO C C 1
ATOM 2673 O O . PRO C 1 54 ? 18.790 -6.007 14.315 1.00 18.76 51 PRO C O 1
ATOM 2684 N N . LEU C 1 55 ? 16.834 -6.766 13.525 1.00 17.95 52 LEU C N 1
ATOM 2685 C CA . LEU C 1 55 ? 16.945 -6.133 12.221 1.00 21.86 52 LEU C CA 1
ATOM 2686 C C . LEU C 1 55 ? 15.717 -5.271 11.987 1.00 18.50 52 LEU C C 1
ATOM 2687 O O . LEU C 1 55 ? 14.650 -5.522 12.557 1.00 22.13 52 LEU C O 1
ATOM 2703 N N . PRO C 1 56 ? 15.813 -4.255 11.156 1.00 17.66 53 PRO C N 1
ATOM 2704 C CA . PRO C 1 56 ? 14.629 -3.418 10.917 1.00 26.36 53 PRO C CA 1
ATOM 2705 C C . PRO C 1 56 ? 13.613 -4.215 10.117 1.00 35.35 53 PRO C C 1
ATOM 2706 O O . PRO C 1 56 ? 13.812 -4.498 8.933 1.00 42.64 53 PRO C O 1
ATOM 2717 N N . ARG C 1 57 ? 12.539 -4.615 10.783 1.00 30.31 54 ARG C N 1
ATOM 2718 C CA . ARG C 1 57 ? 11.497 -5.417 10.163 1.00 45.30 54 ARG C CA 1
ATOM 2719 C C . ARG C 1 57 ? 10.374 -4.492 9.727 1.00 39.83 54 ARG C C 1
ATOM 2720 O O . ARG C 1 57 ? 9.648 -3.966 10.567 1.00 43.87 54 ARG C O 1
#

Nearest PDB structures (foldseek):
  3hon-assembly1_A  TM=9.321E-01  e=1.435E-09  Homo sapiens
  3n3f-assembly1_A  TM=8.356E-01  e=3.396E-05  Homo sapiens
  3n3f-assembly2_B  TM=7.810E-01  e=8.083E-05  Homo sapiens
  8v8i-assembly1_B  TM=5.988E-01  e=1.370E+00  Homo sapiens
  6s0x-assembly1_v  TM=4.045E-01  e=8.036E-01  Staphylococcus aureus

Secondary structure (DSSP, 8-state):
-EE--EEEES-HHHHHHHGGGPPTT-EEEETTTTEEEEEETTEEEEBPBPPPBS--/-EE--EEEESSHHHHHTTGGGSPTT-EEEETTTTEEEEEETTEEEEBPBPPPBSS--/-EE--EEEESSHHHHHTTGGGSPTT-EEEETTTTEEEEEETTEEEEBPBPPPBSS--

Sequence (170 aa):
GGSSSGVRRLWATRRQAMLGQVHEVPEGWLIFVAEQCCELYVRRCQNGFRKVQLEARTPLPGGSSGVRLWATRQAMLGQVHEVPEGWLIFVAEQCCELYVVRCQNGFRKVQLEARTPLPRGGSSSGVRLWATRQAMLGQVHEVPEGWLLIFVAEQCCELYVRCCQNGFRKVQLEARTPLPR